Protein AF-W5N2Y4-F1 (afdb_monomer)

Radius of gyration: 26.62 Å; Cα contacts (8 Å, |Δi|>4): 747; chains: 1; bounding box: 58×37×78 Å

Foldseek 3Di:
DEDEDQEPVVLVVVVPDLDQDDQEYAYENYEEDEQACVSCVRHQNHQEYAYELYAHQAQDLCSCVSHQNHAYDHCENHQDEPVRYDLNSCAQRQYQYYAPYQYAYAEQEQSNNPNNQNHAYYHPENYAHAYYDFNSCCSPLNYAEAEHHQYAHQAAEPRVNVNHPCPPHNAAYEHHNYNHDLQADHYPLPDPVNVVVVVRYDYPPPDCSVPPPPPHWFWKDFPAQEEEAEDDAFAKDKDDTRIDTTVFWAKWKQAQVRDIDHCPDDDPDQDPNRIRMDHGDDQVRFAKMKIWTDDPVGIDIHIYGYDD

Solvent-accessible surface area (backbone atoms only — not comparable to full-atom values): 15997 Å² total; per-residue (Å²): 121,82,51,78,42,62,48,57,74,52,60,63,55,48,73,75,49,95,65,75,78,46,46,42,47,38,39,38,51,32,65,71,45,63,45,28,50,77,77,41,54,77,41,45,52,22,26,33,42,36,41,31,52,24,44,42,68,32,33,36,56,47,26,58,66,53,28,78,56,31,34,35,44,34,44,27,42,18,66,37,32,64,88,27,43,39,67,46,36,53,50,71,40,64,27,32,35,42,31,46,28,40,25,48,30,42,60,44,44,49,53,62,50,35,55,24,45,53,23,28,36,42,34,47,24,46,22,48,32,48,47,71,37,62,30,27,45,26,45,38,65,50,41,39,36,38,35,44,25,39,25,49,28,38,75,63,53,54,44,30,36,45,92,35,86,54,81,87,59,82,34,36,36,36,44,35,72,36,64,60,62,73,67,44,78,35,61,42,50,87,39,80,92,32,44,53,55,51,73,19,54,42,68,50,99,82,42,55,90,79,49,91,72,85,70,68,69,33,45,34,45,61,83,60,59,68,47,80,44,81,51,54,77,70,34,64,47,75,48,76,72,69,65,46,38,34,44,73,44,52,58,36,39,32,43,68,87,66,52,73,46,46,98,84,61,78,78,73,49,65,43,98,90,50,32,45,38,41,73,58,38,53,74,88,70,47,39,54,30,35,42,39,29,36,38,95,70,32,70,36,70,28,38,37,40,37,44,99

Organism: Lepisosteus oculatus (NCBI:txid7918)

Secondary structure (DSSP, 8-state):
---EESSTHHHHHHHTS-----SEEEEESPPPEEE-TTTTTT-TT--EEEEES--EEEE-TTTTTT-TT--EEEEESS--BGGGB-TTTTTT---SEEE-TTSB--EE-TTTTTT-TT--EEE-TTS---EE-TTTTTT-TT--EEE--SS------GGGGTT---TT---EEE-TT-----SS--TTTTSGGGHHHHHHEE--TT-GGGS------EEEEES-SEEEEEPPTTS-EEE---EEEESPPEEEEE-TTS-EE-TTS-SS-B-TTS-EEESS--GGG-EEEEEEEEETTEEEEEEEEEE-

Structure (mmCIF, N/CA/C/O backbone):
data_AF-W5N2Y4-F1
#
_entry.id   AF-W5N2Y4-F1
#
loop_
_atom_site.group_PDB
_atom_site.id
_atom_site.type_symbol
_atom_site.label_atom_id
_atom_site.label_alt_id
_atom_site.label_comp_id
_atom_site.label_asym_id
_atom_site.label_entity_id
_atom_site.label_seq_id
_atom_site.pdbx_PDB_ins_code
_atom_site.Cartn_x
_atom_site.Cartn_y
_atom_site.Cartn_z
_atom_site.occupancy
_atom_site.B_iso_or_equiv
_atom_site.auth_seq_id
_atom_site.auth_comp_id
_atom_site.auth_asym_id
_atom_site.auth_atom_id
_atom_site.pdbx_PDB_model_num
ATOM 1 N N . LEU A 1 1 ? -21.444 4.568 30.937 1.00 38.19 1 LEU A N 1
ATOM 2 C CA . LEU A 1 1 ? -20.911 5.938 31.122 1.00 38.19 1 LEU A CA 1
ATOM 3 C C . LEU A 1 1 ? -19.819 6.157 30.077 1.00 38.19 1 LEU A C 1
ATOM 5 O O . LEU A 1 1 ? -18.836 5.427 30.116 1.00 38.19 1 LEU A O 1
ATOM 9 N N . HIS A 1 2 ? -19.997 7.085 29.136 1.00 41.31 2 HIS A N 1
ATOM 10 C CA . HIS A 1 2 ? -18.935 7.492 28.210 1.00 41.31 2 HIS A CA 1
ATOM 11 C C . HIS A 1 2 ? -18.129 8.607 28.873 1.00 41.31 2 HIS A C 1
ATOM 13 O O . HIS A 1 2 ? -18.658 9.686 29.131 1.00 41.31 2 HIS A O 1
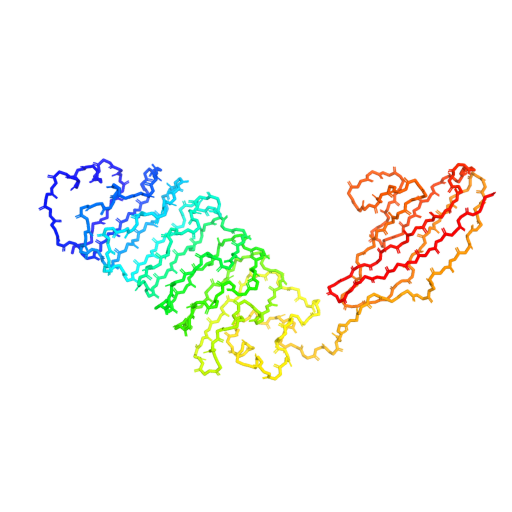ATOM 19 N N . LEU A 1 3 ? -16.870 8.338 29.207 1.00 49.94 3 LEU A N 1
ATOM 20 C CA . LEU A 1 3 ? -15.969 9.372 29.704 1.00 49.94 3 LEU A CA 1
ATOM 21 C C . LEU A 1 3 ? -15.356 10.074 28.495 1.00 49.94 3 LEU A C 1
ATOM 23 O O . LEU A 1 3 ? -14.697 9.421 27.694 1.00 49.94 3 LEU A O 1
ATOM 27 N N . HIS A 1 4 ? -15.604 11.377 28.362 1.00 51.69 4 HIS A N 1
ATOM 28 C CA . HIS A 1 4 ? -15.009 12.230 27.338 1.00 51.69 4 HIS A CA 1
ATOM 29 C C . HIS A 1 4 ? -13.944 13.112 27.998 1.00 51.69 4 HIS A C 1
ATOM 31 O O . HIS A 1 4 ? -14.260 14.070 28.712 1.00 51.69 4 HIS A O 1
ATOM 37 N N . PHE A 1 5 ? -12.670 12.777 27.804 1.00 56.41 5 PHE A N 1
ATOM 38 C CA . PHE A 1 5 ? -11.558 13.551 28.356 1.00 56.41 5 PHE A CA 1
ATOM 39 C C . PHE A 1 5 ? -11.002 14.512 27.303 1.00 56.41 5 PHE A C 1
ATOM 41 O O . PHE A 1 5 ? -10.565 14.077 26.244 1.00 56.41 5 PHE A O 1
ATOM 48 N N . THR A 1 6 ? -11.017 15.814 27.612 1.00 45.78 6 THR A N 1
ATOM 49 C CA . THR A 1 6 ? -10.488 16.891 26.751 1.00 45.78 6 THR A CA 1
ATOM 50 C C . THR A 1 6 ? -9.131 17.439 27.214 1.00 45.78 6 THR A C 1
ATOM 52 O O . THR A 1 6 ? -8.548 18.269 26.528 1.00 45.78 6 THR A O 1
ATOM 55 N N . ARG A 1 7 ? -8.604 17.004 28.376 1.00 45.72 7 ARG A N 1
ATOM 56 C CA . ARG A 1 7 ? -7.265 17.365 28.895 1.00 45.72 7 ARG A CA 1
ATOM 57 C C . ARG A 1 7 ? -6.667 16.229 29.742 1.00 45.72 7 ARG A C 1
ATOM 59 O O . ARG A 1 7 ? -7.365 15.675 30.594 1.00 45.72 7 ARG A O 1
ATOM 66 N N . ILE A 1 8 ? -5.370 15.938 29.550 1.00 45.28 8 ILE A N 1
ATOM 67 C CA . ILE A 1 8 ? -4.600 14.840 30.192 1.00 45.28 8 ILE A CA 1
ATOM 68 C C . ILE A 1 8 ? -4.705 14.805 31.723 1.00 45.28 8 ILE A C 1
ATOM 70 O O . ILE A 1 8 ? -4.631 13.726 32.309 1.00 45.28 8 ILE A O 1
ATOM 74 N N . ILE A 1 9 ? -4.956 15.948 32.373 1.00 42.69 9 ILE A N 1
ATOM 75 C CA . ILE A 1 9 ? -5.089 16.038 33.837 1.00 42.69 9 ILE A CA 1
ATOM 76 C C . ILE A 1 9 ? -6.146 15.052 34.373 1.00 42.69 9 ILE A C 1
ATOM 78 O O . ILE A 1 9 ? -6.007 14.551 35.483 1.00 42.69 9 ILE A O 1
ATOM 82 N N . LYS A 1 10 ? -7.160 14.684 33.574 1.00 44.16 10 LYS A N 1
ATOM 83 C CA . LYS A 1 10 ? -8.202 13.739 33.997 1.00 44.16 10 LYS A CA 1
ATOM 84 C C . LYS A 1 10 ? -7.865 12.252 33.812 1.00 44.16 10 LYS A C 1
ATOM 86 O O . LYS A 1 10 ? -8.461 11.445 34.517 1.00 44.16 10 LYS A O 1
ATOM 91 N N . VAL A 1 11 ? -6.924 11.874 32.936 1.00 48.34 11 VAL A N 1
ATOM 92 C CA . VAL A 1 11 ? -6.486 10.464 32.828 1.00 48.34 11 VAL A CA 1
ATOM 93 C C . VAL A 1 11 ? -5.711 10.085 34.087 1.00 48.34 11 VAL A C 1
ATOM 95 O O . VAL A 1 11 ? -6.049 9.091 34.718 1.00 48.34 11 VAL A O 1
ATOM 98 N N . TYR A 1 12 ? -4.792 10.947 34.542 1.00 42.94 12 TYR A N 1
ATOM 99 C CA . TYR A 1 12 ? -4.148 10.797 35.854 1.00 42.94 12 TYR A CA 1
ATOM 100 C C . TYR A 1 12 ? -5.159 10.806 37.012 1.00 42.94 12 TYR A C 1
ATOM 102 O O . TYR A 1 12 ? -5.023 10.027 37.949 1.00 42.94 12 TYR A O 1
ATOM 110 N N . PHE A 1 13 ? -6.215 11.621 36.928 1.00 38.31 13 PHE A N 1
ATOM 111 C CA . PHE A 1 13 ? -7.280 11.652 37.940 1.00 38.31 13 PHE A CA 1
ATOM 112 C C . PHE A 1 13 ? -8.166 10.389 37.953 1.00 38.31 13 PHE A C 1
ATOM 114 O O . PHE A 1 13 ? -8.767 10.067 38.972 1.00 38.31 13 PHE A O 1
ATOM 121 N N . ALA A 1 14 ? -8.253 9.651 36.841 1.00 44.09 14 ALA A N 1
ATOM 122 C CA . ALA A 1 14 ? -8.920 8.349 36.794 1.00 44.09 14 ALA A CA 1
ATOM 123 C C . ALA A 1 14 ? -8.033 7.218 37.349 1.00 44.09 14 ALA A C 1
ATOM 125 O O . ALA A 1 14 ? -8.566 6.227 37.842 1.00 44.09 14 ALA A O 1
ATOM 126 N N . ILE A 1 15 ? -6.698 7.375 37.343 1.00 46.66 15 ILE A N 1
ATOM 127 C CA . ILE A 1 15 ? -5.755 6.414 37.951 1.00 46.66 15 ILE A CA 1
ATOM 128 C C . ILE A 1 15 ? -5.977 6.306 39.473 1.00 46.66 15 ILE A C 1
ATOM 130 O O . ILE A 1 15 ? -5.741 5.246 40.050 1.00 46.66 15 ILE A O 1
ATOM 134 N N . THR A 1 16 ? -6.496 7.353 40.127 1.00 42.56 16 THR A N 1
ATOM 135 C CA . THR A 1 16 ? -6.763 7.374 41.578 1.00 42.56 16 THR A CA 1
ATOM 136 C C . THR A 1 16 ? -8.164 6.903 41.982 1.00 42.56 16 THR A C 1
ATOM 138 O O . THR A 1 16 ? -8.392 6.619 43.158 1.00 42.56 16 THR A O 1
ATOM 141 N N . LEU A 1 17 ? -9.099 6.733 41.041 1.00 39.00 17 LEU A N 1
ATOM 142 C CA . LEU A 1 17 ? -10.443 6.219 41.317 1.00 39.00 17 LEU A CA 1
ATOM 143 C C . LEU A 1 17 ? -10.545 4.759 40.861 1.00 39.00 17 LEU A C 1
ATOM 145 O O . LEU A 1 17 ? -10.691 4.467 39.678 1.00 39.00 17 LEU A O 1
ATOM 149 N N . LYS A 1 18 ? -10.495 3.831 41.829 1.00 42.44 18 LYS A N 1
ATOM 150 C CA . LYS A 1 18 ? -10.782 2.389 41.688 1.00 42.44 18 LYS A CA 1
ATOM 151 C C . LYS A 1 18 ? -12.201 2.144 41.136 1.00 42.44 18 LYS A C 1
ATOM 153 O O . LYS A 1 18 ? -13.084 1.709 41.870 1.00 42.44 18 LYS A O 1
ATOM 158 N N . ILE A 1 19 ? -12.452 2.408 39.858 1.00 49.34 19 ILE A N 1
ATOM 159 C CA . ILE A 1 19 ? -13.763 2.201 39.230 1.00 49.34 19 ILE A CA 1
ATOM 160 C C . ILE A 1 19 ? -13.600 1.177 38.103 1.00 49.34 19 ILE A C 1
ATOM 162 O O . ILE A 1 19 ? -13.183 1.495 36.995 1.00 49.34 19 ILE A O 1
ATOM 166 N N . ARG A 1 20 ? -13.913 -0.085 38.419 1.00 53.66 20 ARG A N 1
ATOM 167 C CA . ARG A 1 20 ? -13.618 -1.293 37.620 1.00 53.66 20 ARG A CA 1
ATOM 168 C C . ARG A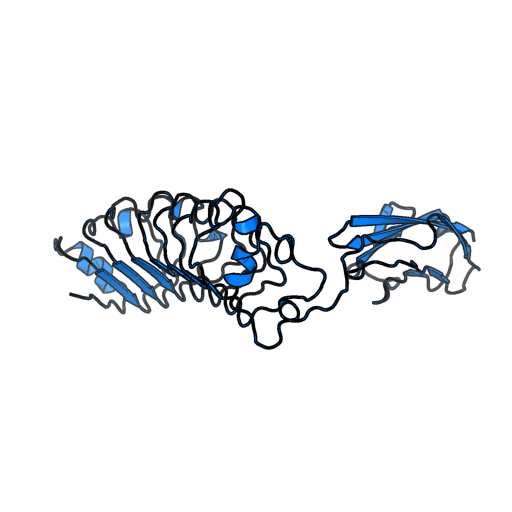 1 20 ? -14.616 -1.609 36.486 1.00 53.66 20 ARG A C 1
ATOM 170 O O . ARG A 1 20 ? -14.536 -2.691 35.919 1.00 53.66 20 ARG A O 1
ATOM 177 N N . PHE A 1 21 ? -15.565 -0.726 36.163 1.00 57.78 21 PHE A N 1
ATOM 178 C CA . PHE A 1 21 ? -16.792 -1.121 35.438 1.00 57.78 21 PHE A CA 1
ATOM 179 C C . PHE A 1 21 ? -17.047 -0.424 34.087 1.00 57.78 21 PHE A C 1
ATOM 181 O O . PHE A 1 21 ? -18.174 -0.438 33.588 1.00 57.78 21 PHE A O 1
ATOM 188 N N . PHE A 1 22 ? -16.044 0.202 33.466 1.00 67.56 22 PHE A N 1
ATOM 189 C CA . PHE A 1 22 ? -16.243 0.832 32.155 1.00 67.56 22 PHE A CA 1
ATOM 190 C C . PHE A 1 22 ? -15.973 -0.143 31.008 1.00 67.56 22 PHE A C 1
ATOM 192 O O . PHE A 1 22 ? -14.895 -0.719 30.922 1.00 67.56 22 PHE A O 1
ATOM 199 N N . HIS A 1 23 ? -16.940 -0.241 30.093 1.00 83.81 23 HIS A N 1
ATOM 200 C CA . HIS A 1 23 ? -16.828 -1.007 28.846 1.00 83.81 23 HIS A CA 1
ATOM 201 C C . HIS A 1 23 ? -16.367 -0.134 27.668 1.00 83.81 23 HIS A C 1
ATOM 203 O O . HIS A 1 23 ? -16.037 -0.651 26.604 1.00 83.81 23 HIS A O 1
ATOM 209 N N . SER A 1 24 ? -16.343 1.196 27.825 1.00 85.00 24 SER A N 1
ATOM 210 C CA . SER A 1 24 ? -15.924 2.121 26.771 1.00 85.00 24 SER A CA 1
ATOM 211 C C . SER A 1 24 ? -15.097 3.291 27.310 1.00 85.00 24 SER A C 1
ATOM 213 O O . SER A 1 24 ? -15.444 3.876 28.337 1.00 85.00 24 SER A O 1
ATOM 215 N N . LEU A 1 25 ? -14.026 3.642 26.595 1.00 85.19 25 LEU A N 1
ATOM 216 C CA . LEU A 1 25 ? -13.149 4.784 26.850 1.00 85.19 25 LEU A CA 1
ATOM 217 C C . LEU A 1 25 ? -13.096 5.673 25.603 1.00 85.19 25 LEU A C 1
ATOM 219 O O . LEU A 1 25 ? -12.808 5.188 24.508 1.00 85.19 25 LEU A O 1
ATOM 223 N N . THR A 1 26 ? -13.339 6.977 25.762 1.00 83.81 26 THR A N 1
ATOM 224 C CA . THR A 1 26 ? -13.212 7.952 24.671 1.00 83.81 26 THR A CA 1
ATOM 225 C C . THR A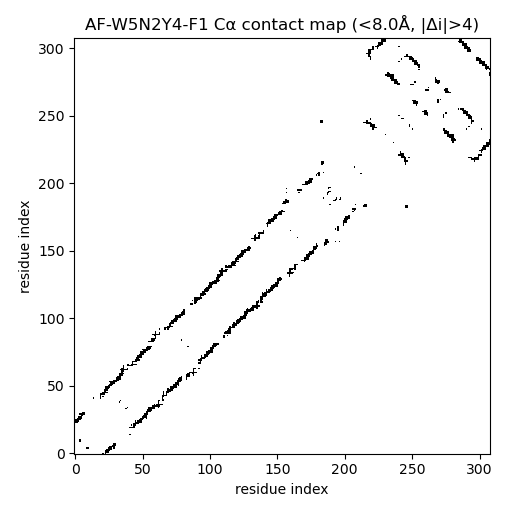 1 26 ? -12.286 9.104 25.057 1.00 83.81 26 THR A C 1
ATOM 227 O O . THR A 1 26 ? -12.499 9.819 26.033 1.00 83.81 26 THR A O 1
ATOM 230 N N . MET A 1 27 ? -11.238 9.305 24.268 1.00 82.50 27 MET A N 1
ATOM 231 C CA . MET A 1 27 ? -10.292 10.406 24.414 1.00 82.50 27 MET A CA 1
ATOM 232 C C . MET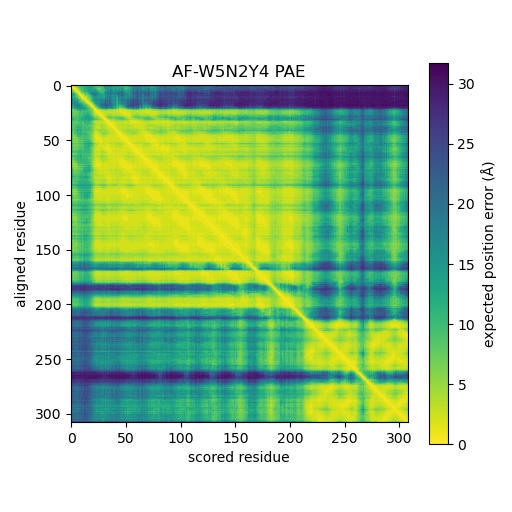 A 1 27 ? -10.330 11.258 23.156 1.00 82.50 27 MET A C 1
ATOM 234 O O . MET A 1 27 ? -10.323 10.734 22.042 1.00 82.50 27 MET A O 1
ATOM 238 N N . TYR A 1 28 ? -10.367 12.572 23.331 1.00 83.06 28 TYR A N 1
ATOM 239 C CA . TYR A 1 28 ? -10.465 13.498 22.216 1.00 83.06 28 TYR A CA 1
ATOM 240 C C . TYR A 1 28 ? -9.639 14.749 22.503 1.00 83.06 28 TYR A C 1
ATOM 242 O O . TYR A 1 28 ? -9.793 15.355 23.564 1.00 83.06 28 TYR A O 1
ATOM 250 N N . SER A 1 29 ? -8.775 15.142 21.564 1.00 79.62 29 SER A N 1
ATOM 251 C CA . SER A 1 29 ? -7.931 16.343 21.694 1.00 79.62 29 SER A CA 1
ATOM 252 C C . SER A 1 29 ? -7.140 16.407 23.005 1.00 79.62 29 SER A C 1
ATOM 254 O O . SER A 1 29 ? -7.049 17.452 23.646 1.00 79.62 29 SER A O 1
ATOM 256 N N . CYS A 1 30 ? -6.574 15.271 23.417 1.00 74.75 30 CYS A N 1
ATOM 257 C CA . CYS A 1 30 ? -5.665 15.202 24.556 1.00 74.75 30 CYS A CA 1
ATOM 258 C C . CYS A 1 30 ? -4.237 15.622 24.145 1.00 74.75 30 CYS A C 1
ATOM 260 O O . CYS A 1 30 ? -3.931 15.761 22.960 1.00 74.75 30 CYS A O 1
ATOM 262 N N . SER A 1 31 ? -3.344 15.834 25.120 1.00 78.94 31 SER A N 1
ATOM 263 C CA . SER A 1 31 ? -1.915 16.019 24.829 1.00 78.94 31 SER A CA 1
ATOM 264 C C . SER A 1 31 ? -1.292 14.729 24.295 1.00 78.94 31 SER A C 1
ATOM 266 O O . SER A 1 31 ? -1.884 13.652 24.381 1.00 78.94 31 SER A O 1
ATOM 268 N N . HIS A 1 32 ? -0.084 14.840 23.745 1.00 82.50 32 HIS A N 1
ATOM 269 C CA . HIS A 1 32 ? 0.616 13.680 23.221 1.00 82.50 32 HIS A CA 1
ATOM 270 C C . HIS A 1 32 ? 0.967 12.663 24.318 1.00 82.50 32 HIS A C 1
ATOM 272 O O . HIS A 1 32 ? 1.307 13.056 25.433 1.00 82.50 32 HIS A O 1
ATOM 278 N N . PHE A 1 33 ? 0.909 11.366 24.009 1.00 83.88 33 PHE A N 1
ATOM 279 C CA . PHE A 1 33 ? 1.302 10.299 24.940 1.00 83.88 33 PHE A CA 1
ATOM 280 C C . PHE A 1 33 ? 1.724 9.014 24.206 1.00 83.88 33 PHE A C 1
ATOM 282 O O . PHE A 1 33 ? 1.546 8.892 22.993 1.00 83.88 33 PHE A O 1
ATOM 289 N N . ARG A 1 34 ? 2.310 8.059 24.939 1.00 89.31 34 ARG A N 1
ATOM 290 C CA . ARG A 1 34 ? 2.651 6.709 24.456 1.00 89.31 34 ARG A CA 1
ATOM 291 C C . ARG A 1 34 ? 1.593 5.720 24.936 1.00 89.31 34 ARG A C 1
ATOM 293 O O . ARG A 1 34 ? 1.253 5.741 26.112 1.00 89.31 34 ARG A O 1
ATOM 300 N N . LEU A 1 35 ? 1.102 4.853 24.054 1.00 90.12 35 LEU A N 1
ATOM 301 C CA . LEU A 1 35 ? 0.240 3.737 24.444 1.00 90.12 35 LEU A CA 1
ATOM 302 C C . LEU A 1 35 ? 1.111 2.546 24.832 1.00 90.12 35 LEU A C 1
ATOM 304 O O . LEU A 1 35 ? 1.794 1.969 23.988 1.00 90.12 35 LEU A O 1
ATOM 308 N N . ASN A 1 36 ? 1.067 2.189 26.110 1.00 88.06 36 ASN A N 1
ATOM 309 C CA . ASN A 1 36 ? 1.825 1.083 26.682 1.00 88.06 36 ASN A CA 1
ATOM 310 C C . ASN A 1 36 ? 0.998 0.323 27.726 1.00 88.06 36 ASN A C 1
ATOM 312 O O . ASN A 1 36 ? -0.117 0.725 28.077 1.00 88.06 36 ASN A O 1
ATOM 316 N N . ARG A 1 37 ? 1.566 -0.768 28.247 1.00 84.75 37 ARG A N 1
ATOM 317 C CA . ARG A 1 37 ? 0.932 -1.628 29.252 1.00 84.75 37 ARG A CA 1
ATOM 318 C C . ARG A 1 37 ? 0.425 -0.883 30.491 1.00 84.75 37 ARG A C 1
ATOM 320 O O . ARG A 1 37 ? -0.628 -1.242 31.022 1.00 84.75 37 ARG A O 1
ATOM 327 N N . GLU A 1 38 ? 1.156 0.132 30.947 1.00 83.31 38 GLU A N 1
ATOM 328 C CA . GLU A 1 38 ? 0.824 0.922 32.141 1.00 83.31 38 GLU A CA 1
ATOM 329 C C . GLU A 1 38 ? -0.357 1.867 31.897 1.00 83.31 38 GLU A C 1
ATOM 331 O O . GLU A 1 38 ? -1.198 2.051 32.778 1.00 83.31 38 GLU A O 1
ATOM 336 N N . THR A 1 39 ? -0.476 2.408 30.681 1.00 79.50 39 THR A N 1
ATOM 337 C CA . THR A 1 39 ? -1.529 3.364 30.301 1.00 79.50 39 THR A CA 1
ATOM 338 C C . THR A 1 39 ? -2.931 2.775 30.482 1.00 79.50 39 THR A C 1
ATOM 340 O O . THR A 1 39 ? -3.857 3.483 30.879 1.00 79.50 39 THR A O 1
ATOM 343 N N . LEU A 1 40 ? -3.093 1.472 30.216 1.00 80.94 40 LEU A N 1
ATOM 344 C CA . LEU A 1 40 ? -4.388 0.782 30.227 1.00 80.94 40 LEU A CA 1
ATOM 345 C C . LEU A 1 40 ? -4.537 -0.265 31.350 1.00 80.94 40 LEU A C 1
ATOM 347 O O . LEU A 1 40 ? -5.524 -1.000 31.377 1.00 80.94 40 LEU A O 1
ATOM 351 N N . GLN A 1 41 ? -3.604 -0.320 32.309 1.00 80.25 41 GLN A N 1
ATOM 352 C CA . GLN A 1 41 ? -3.521 -1.397 33.313 1.00 80.25 41 GLN A CA 1
ATOM 353 C C . GLN A 1 41 ? -4.784 -1.590 34.173 1.00 80.25 41 GLN A C 1
ATOM 355 O O . GLN A 1 41 ? -5.087 -2.707 34.583 1.00 80.25 41 GLN A O 1
ATOM 360 N N . ASN A 1 42 ? -5.546 -0.521 34.427 1.00 76.38 42 ASN A N 1
ATOM 361 C CA . ASN A 1 42 ? -6.711 -0.546 35.321 1.00 76.38 42 ASN A CA 1
ATOM 362 C C . ASN A 1 42 ? -8.052 -0.746 34.595 1.00 76.38 42 ASN A C 1
ATOM 364 O O . ASN A 1 42 ? -9.108 -0.676 35.223 1.00 76.38 42 ASN A O 1
ATOM 368 N N . PHE A 1 43 ? -8.028 -0.997 33.285 1.00 79.25 43 PHE A N 1
ATOM 369 C CA . PHE A 1 43 ? -9.215 -0.948 32.433 1.00 79.25 43 PHE A CA 1
ATOM 370 C C . PHE A 1 43 ? -9.625 -2.311 31.849 1.00 79.25 43 PHE A C 1
ATOM 372 O O . PHE A 1 43 ? -10.147 -2.379 30.741 1.00 79.25 43 PHE A O 1
ATOM 379 N N . ALA A 1 44 ? -9.432 -3.403 32.595 1.00 85.50 44 ALA A N 1
ATOM 380 C CA . ALA A 1 44 ? -9.610 -4.777 32.101 1.00 85.50 44 ALA A CA 1
ATOM 381 C C . ALA A 1 44 ? -11.008 -5.128 31.541 1.00 85.50 44 ALA A C 1
ATOM 383 O O . ALA A 1 44 ? -11.145 -6.076 30.767 1.00 85.50 44 ALA A O 1
ATOM 384 N N . ALA A 1 45 ? -12.042 -4.367 31.911 1.00 86.50 45 ALA A N 1
ATOM 385 C CA . ALA A 1 45 ? -13.407 -4.532 31.409 1.00 86.50 45 ALA A CA 1
ATOM 386 C C . ALA A 1 45 ? -13.683 -3.794 30.081 1.00 86.50 45 ALA A C 1
ATOM 388 O O . ALA A 1 45 ? -14.801 -3.864 29.577 1.00 86.50 45 ALA A O 1
ATOM 389 N N . LEU A 1 46 ? -12.707 -3.071 29.512 1.00 87.81 46 LEU A N 1
ATOM 390 C CA . LEU A 1 46 ? -12.925 -2.312 28.282 1.00 87.81 46 LEU A CA 1
ATOM 391 C C . LEU A 1 46 ? -13.199 -3.222 27.087 1.00 87.81 46 LEU A C 1
ATOM 393 O O . LEU A 1 46 ? -12.425 -4.122 26.766 1.00 87.81 46 LEU A O 1
ATOM 397 N N . GLU A 1 47 ? -14.265 -2.879 26.376 1.00 92.38 47 GLU A N 1
ATOM 398 C CA . GLU A 1 47 ? -14.641 -3.466 25.096 1.00 92.38 47 GLU A CA 1
ATOM 399 C C . GLU A 1 47 ? -14.439 -2.480 23.942 1.00 92.38 47 GLU A C 1
ATOM 401 O O . GLU A 1 47 ? -14.232 -2.891 22.804 1.00 92.38 47 GLU A O 1
ATOM 406 N N . ASN A 1 48 ? -14.474 -1.173 24.214 1.00 92.56 48 ASN A N 1
ATOM 407 C CA . ASN A 1 48 ? -14.441 -0.141 23.184 1.00 92.56 48 ASN A CA 1
ATOM 408 C C . ASN A 1 48 ? -13.467 0.982 23.555 1.00 92.56 48 ASN A C 1
ATOM 410 O O . ASN A 1 48 ? -13.655 1.665 24.560 1.00 92.56 48 ASN A O 1
ATOM 414 N N . ILE A 1 49 ? -12.463 1.229 22.720 1.00 92.00 49 ILE A N 1
ATOM 415 C CA . ILE A 1 49 ? -11.544 2.363 22.863 1.00 92.00 49 ILE A CA 1
ATOM 416 C C . ILE A 1 49 ? -11.684 3.263 21.644 1.00 92.00 49 ILE A C 1
ATOM 418 O O . ILE A 1 49 ? -11.605 2.798 20.511 1.00 92.00 49 ILE A O 1
ATOM 422 N N . SER A 1 50 ? -11.862 4.561 21.883 1.00 92.50 50 SER A N 1
ATOM 423 C CA . SER A 1 50 ? -11.844 5.586 20.843 1.00 92.50 50 SER A CA 1
ATOM 424 C C . SER A 1 50 ? -10.936 6.736 21.240 1.00 92.50 50 SER A C 1
ATOM 426 O O . SER A 1 50 ? -11.290 7.531 22.104 1.00 92.50 50 SER A O 1
ATOM 428 N N . ILE A 1 51 ? -9.793 6.865 20.580 1.00 91.12 51 ILE A N 1
ATOM 429 C CA . ILE A 1 51 ? -8.864 7.982 20.737 1.00 91.12 51 ILE A CA 1
ATOM 430 C C . ILE A 1 51 ? -8.864 8.755 19.425 1.00 91.12 51 ILE A C 1
ATOM 432 O O . ILE A 1 51 ? -8.536 8.205 18.376 1.00 91.12 51 ILE A O 1
ATOM 436 N N . LYS A 1 52 ? -9.259 10.028 19.476 1.00 91.00 52 LYS A N 1
ATOM 437 C CA . LYS A 1 52 ? -9.328 10.887 18.294 1.00 91.00 52 LYS A CA 1
ATOM 438 C C . LYS A 1 52 ? -8.566 12.189 18.492 1.00 91.00 52 LYS A C 1
ATOM 440 O O . LYS A 1 52 ? -8.501 12.710 19.611 1.00 91.00 52 LYS A O 1
ATOM 445 N N . ARG A 1 53 ? -8.006 12.734 17.410 1.00 90.19 53 ARG A N 1
ATOM 446 C CA . ARG A 1 53 ? -7.356 14.062 17.393 1.00 90.19 53 ARG A CA 1
ATOM 447 C C . ARG A 1 53 ? -6.316 14.237 18.498 1.00 90.19 53 ARG A C 1
ATOM 449 O O . ARG A 1 53 ? -6.238 15.287 19.125 1.00 90.19 53 ARG A O 1
ATOM 456 N N . THR A 1 54 ? -5.569 13.178 18.792 1.00 87.12 54 THR A N 1
ATOM 457 C CA . THR A 1 54 ? -4.589 13.141 19.882 1.00 87.12 54 THR A CA 1
ATOM 458 C C . THR A 1 54 ? -3.312 12.506 19.368 1.00 87.12 54 THR A C 1
ATOM 460 O O . THR A 1 54 ? -3.349 11.382 18.888 1.00 87.12 54 THR A O 1
ATOM 463 N N . TYR A 1 55 ? -2.179 13.192 19.487 1.00 90.12 55 TYR A N 1
ATOM 464 C CA . TYR A 1 55 ? -0.902 12.660 19.017 1.00 90.12 55 TYR A CA 1
ATOM 465 C C . TYR A 1 55 ? -0.481 11.434 19.843 1.00 90.12 55 TYR A C 1
ATOM 467 O O . TYR A 1 55 ? -0.178 11.552 21.031 1.00 90.12 55 TYR A O 1
ATOM 475 N N . ILE A 1 56 ? -0.424 10.260 19.221 1.00 92.25 56 ILE A N 1
ATOM 476 C CA . ILE A 1 56 ? 0.127 9.056 19.846 1.00 92.25 56 ILE A CA 1
ATOM 477 C C . ILE A 1 56 ? 1.570 8.920 19.372 1.00 92.25 56 ILE A C 1
ATOM 479 O O . ILE A 1 56 ? 1.830 8.723 18.188 1.00 92.25 56 ILE A O 1
ATOM 483 N N . ALA A 1 57 ? 2.516 9.054 20.300 1.00 91.62 57 ALA A N 1
ATOM 484 C CA . ALA A 1 57 ? 3.938 9.025 19.975 1.00 91.62 57 ALA A CA 1
ATOM 485 C C . ALA A 1 57 ? 4.396 7.632 19.532 1.00 91.62 57 ALA A C 1
ATOM 487 O O . ALA A 1 57 ? 5.205 7.511 18.614 1.00 91.62 57 ALA A O 1
ATOM 488 N N . TYR A 1 58 ? 3.897 6.596 20.207 1.00 95.06 58 TYR A N 1
ATOM 489 C CA . TYR A 1 58 ? 4.206 5.207 19.898 1.00 95.06 58 TYR A CA 1
ATOM 490 C C . TYR A 1 58 ? 3.175 4.258 20.532 1.00 95.06 58 TYR A C 1
ATOM 492 O O . TYR A 1 58 ? 2.628 4.580 21.593 1.00 95.06 58 TYR A O 1
ATOM 500 N N . ILE A 1 59 ? 2.938 3.101 19.908 1.00 95.69 59 ILE A N 1
ATOM 501 C CA . ILE A 1 59 ? 2.141 1.990 20.455 1.00 95.69 59 ILE A CA 1
ATOM 502 C C . ILE A 1 59 ? 3.045 0.780 20.686 1.00 95.69 59 ILE A C 1
ATOM 504 O O . ILE A 1 59 ? 3.589 0.219 19.732 1.00 95.69 59 ILE A O 1
ATOM 508 N N . ASP A 1 60 ? 3.171 0.373 21.947 1.00 95.12 60 ASP A N 1
ATOM 509 C CA . ASP A 1 60 ? 3.964 -0.787 22.356 1.00 95.12 60 ASP A CA 1
ATOM 510 C C . ASP A 1 60 ? 3.305 -2.122 21.996 1.00 95.12 60 ASP A C 1
ATOM 512 O O . ASP A 1 60 ? 2.093 -2.221 21.801 1.00 95.12 60 ASP A O 1
ATOM 516 N N . SER A 1 61 ? 4.119 -3.179 21.934 1.00 93.94 61 SER A N 1
ATOM 517 C CA . SER A 1 61 ? 3.678 -4.549 21.639 1.00 93.94 61 SER A CA 1
ATOM 518 C C . SER A 1 61 ? 2.678 -5.109 22.654 1.00 93.94 61 SER A C 1
ATOM 520 O O . SER A 1 61 ? 1.896 -5.994 22.322 1.00 93.94 61 SER A O 1
ATOM 522 N N . ASP A 1 62 ? 2.701 -4.603 23.884 1.00 92.19 62 ASP A N 1
ATOM 523 C CA . ASP A 1 62 ? 1.886 -5.048 25.011 1.00 92.19 62 ASP A CA 1
ATOM 524 C C . ASP A 1 62 ? 0.858 -3.997 25.459 1.00 92.19 62 ASP A C 1
ATOM 526 O O . ASP A 1 62 ? 0.206 -4.170 26.495 1.00 92.19 62 ASP A O 1
ATOM 530 N N . ALA A 1 63 ? 0.664 -2.935 24.665 1.00 91.44 63 ALA A N 1
ATOM 531 C CA . ALA A 1 63 ? -0.197 -1.802 25.003 1.00 91.44 63 ALA A CA 1
ATOM 532 C C . ALA A 1 63 ? -1.620 -2.218 25.411 1.00 91.44 63 ALA A C 1
ATOM 534 O O . ALA A 1 63 ? -2.232 -1.602 26.282 1.00 91.44 63 ALA A O 1
ATOM 535 N N . PHE A 1 64 ? -2.132 -3.293 24.815 1.00 92.69 64 PHE A N 1
ATOM 536 C CA . PHE A 1 64 ? -3.497 -3.779 25.011 1.00 92.69 64 PHE A CA 1
ATOM 537 C C . PHE A 1 64 ? -3.569 -5.114 25.774 1.00 92.69 64 PHE A C 1
ATOM 539 O O . PHE A 1 64 ? -4.626 -5.737 25.834 1.00 92.69 64 PHE A O 1
ATOM 546 N N . HIS A 1 65 ? -2.469 -5.566 26.386 1.00 89.50 65 HIS A N 1
ATOM 547 C CA . HIS A 1 65 ? -2.399 -6.875 27.050 1.00 89.50 65 HIS A CA 1
ATOM 548 C C . HIS A 1 65 ? -3.454 -7.036 28.161 1.00 89.50 65 HIS A C 1
ATOM 550 O O . HIS A 1 65 ? -4.040 -8.103 28.324 1.00 89.50 65 HIS A O 1
ATOM 556 N N . HIS A 1 66 ? -3.719 -5.972 28.925 1.00 87.56 66 HIS A N 1
ATOM 557 C CA . HIS A 1 66 ? -4.623 -6.009 30.081 1.00 87.56 66 HIS A CA 1
ATOM 558 C C . HIS A 1 66 ? -6.112 -5.895 29.740 1.00 87.56 66 HIS A C 1
ATOM 560 O O . HIS A 1 66 ? -6.930 -5.926 30.655 1.00 87.56 66 HIS A O 1
ATOM 566 N N . ILE A 1 67 ? -6.480 -5.766 28.463 1.00 89.44 67 ILE A N 1
ATOM 567 C CA . ILE A 1 67 ? -7.866 -5.539 28.028 1.00 89.44 67 ILE A CA 1
ATOM 568 C C . ILE A 1 67 ? -8.356 -6.653 27.086 1.00 89.44 67 ILE A C 1
ATOM 570 O O . ILE A 1 67 ? -8.662 -6.413 25.918 1.00 89.44 67 ILE A O 1
ATOM 574 N N . PRO A 1 68 ? -8.459 -7.901 27.579 1.00 90.94 68 PRO A N 1
ATOM 575 C CA . PRO A 1 68 ? -8.739 -9.071 26.741 1.00 90.94 68 PRO A CA 1
ATOM 576 C C . PRO A 1 68 ? -10.129 -9.054 26.086 1.00 90.94 68 PRO A C 1
ATOM 578 O O . PRO A 1 68 ? -10.363 -9.797 25.133 1.00 90.94 68 PRO A O 1
ATOM 581 N N . ASN A 1 69 ? -11.043 -8.218 26.586 1.00 92.12 69 ASN A N 1
ATOM 582 C CA . ASN A 1 69 ? -12.416 -8.093 26.097 1.00 92.12 69 ASN A CA 1
ATOM 583 C C . ASN A 1 69 ? -12.576 -7.041 24.989 1.00 92.12 69 ASN A C 1
ATOM 585 O O . ASN A 1 69 ? -13.698 -6.796 24.549 1.00 92.12 69 ASN A O 1
ATOM 589 N N . LEU A 1 70 ? -11.486 -6.415 24.529 1.00 94.38 70 LEU A N 1
ATOM 590 C CA . LEU A 1 70 ? -11.546 -5.367 23.515 1.00 94.38 70 LEU A CA 1
ATOM 591 C C . LEU A 1 70 ? -12.158 -5.891 22.203 1.00 94.38 70 LEU A C 1
ATOM 593 O O . LEU A 1 70 ? -11.667 -6.845 21.600 1.00 94.38 70 LEU A O 1
ATOM 597 N N . ARG A 1 71 ? -13.215 -5.217 21.745 1.00 96.38 71 ARG A N 1
ATOM 598 C CA . ARG A 1 71 ? -13.955 -5.488 20.503 1.00 96.38 71 ARG A CA 1
ATOM 599 C C . ARG A 1 71 ? -13.781 -4.389 19.462 1.00 96.38 71 ARG A C 1
ATOM 601 O O . ARG A 1 71 ? -13.750 -4.696 18.271 1.00 96.38 71 ARG A O 1
ATOM 608 N N . THR A 1 72 ? -13.647 -3.141 19.903 1.00 97.50 72 THR A N 1
ATOM 609 C CA . THR A 1 72 ? -13.577 -1.965 19.030 1.00 97.50 72 THR A CA 1
ATOM 610 C C . THR A 1 72 ? -12.386 -1.099 19.407 1.00 97.50 72 THR A C 1
ATOM 612 O O . THR A 1 72 ? -12.281 -0.654 20.552 1.00 97.50 72 THR A O 1
ATOM 615 N N . LEU A 1 73 ? -11.516 -0.822 18.438 1.00 97.44 73 LEU A N 1
ATOM 616 C CA . LEU A 1 73 ? -10.373 0.071 18.595 1.00 97.44 73 LEU A CA 1
ATOM 617 C C . LEU A 1 73 ? -10.386 1.141 17.500 1.00 97.44 73 LEU A C 1
ATOM 619 O O . LEU A 1 73 ? -10.205 0.848 16.322 1.00 97.44 73 LEU A O 1
ATOM 623 N N . ILE A 1 74 ? -10.592 2.390 17.900 1.00 97.88 74 ILE A N 1
ATOM 624 C CA . ILE A 1 74 ? -10.642 3.551 17.013 1.00 97.88 74 ILE A CA 1
ATOM 625 C C . ILE A 1 74 ? -9.492 4.485 17.392 1.00 97.88 74 ILE A C 1
ATOM 627 O O . ILE A 1 74 ? -9.482 5.023 18.498 1.00 97.88 74 ILE A O 1
ATOM 631 N N . LEU A 1 75 ? -8.529 4.669 16.491 1.00 96.75 75 LEU A N 1
ATOM 632 C CA . LEU A 1 75 ? -7.376 5.560 16.639 1.00 96.75 75 LEU A CA 1
ATOM 633 C C . LEU A 1 75 ? -7.332 6.489 15.421 1.00 96.75 75 LEU A C 1
ATOM 635 O O . LEU A 1 75 ? -6.672 6.195 14.428 1.00 96.75 75 LEU A O 1
ATOM 639 N N . GLU A 1 76 ? -8.078 7.590 15.467 1.00 97.56 76 GLU A N 1
ATOM 640 C CA . GLU A 1 76 ? -8.286 8.465 14.302 1.00 97.56 76 GLU A CA 1
ATOM 641 C C . GLU A 1 76 ? -7.641 9.832 14.484 1.00 97.56 76 GLU A C 1
ATOM 643 O O . GLU A 1 76 ? -7.738 10.434 15.554 1.00 97.56 76 GLU A O 1
ATOM 648 N N . GLU A 1 77 ? -7.017 10.375 13.439 1.00 96.12 77 GLU A N 1
ATOM 649 C CA . GLU A 1 77 ? -6.340 11.679 13.537 1.00 96.12 77 GLU A CA 1
ATOM 650 C C . GLU A 1 77 ? -5.290 11.684 14.675 1.00 96.12 77 GLU A C 1
ATOM 652 O O . GLU A 1 77 ? -5.149 12.657 15.419 1.00 96.12 77 GLU A O 1
ATOM 657 N N . THR A 1 78 ? -4.575 10.560 14.847 1.00 95.38 78 THR A N 1
ATOM 658 C CA . THR A 1 78 ? -3.620 10.343 15.954 1.00 95.38 78 THR A CA 1
ATOM 659 C C . THR A 1 78 ? -2.148 10.440 15.564 1.00 95.38 78 THR A C 1
ATOM 661 O O . THR A 1 78 ? -1.265 10.202 16.387 1.00 95.38 78 THR A O 1
ATOM 664 N N . ASN A 1 79 ? -1.872 10.845 14.322 1.00 94.50 79 ASN A N 1
ATOM 665 C CA . ASN A 1 79 ? -0.525 11.026 13.780 1.00 94.50 79 ASN A CA 1
ATOM 666 C C . ASN A 1 79 ? 0.315 9.741 13.648 1.00 94.50 79 ASN A C 1
ATOM 668 O O . ASN A 1 79 ? 1.532 9.818 13.484 1.00 94.50 79 ASN A O 1
ATOM 672 N N . LEU A 1 80 ? -0.309 8.563 13.707 1.00 96.25 80 LEU A N 1
ATOM 673 C CA . LEU A 1 80 ? 0.422 7.299 13.665 1.00 96.25 80 LEU A CA 1
ATOM 674 C C . LEU A 1 80 ? 1.052 7.071 12.287 1.00 96.25 80 LEU A C 1
ATOM 676 O O . LEU A 1 80 ? 0.369 7.067 11.267 1.00 96.25 80 LEU A O 1
ATOM 680 N N . SER A 1 81 ? 2.360 6.848 12.258 1.00 96.62 81 SER A N 1
ATOM 681 C CA . SER A 1 81 ? 3.086 6.347 11.091 1.00 96.62 81 SER A CA 1
ATOM 682 C C . SER A 1 81 ? 3.413 4.864 11.275 1.00 96.62 81 SER A C 1
ATOM 684 O O . SER A 1 81 ? 3.295 4.319 12.373 1.00 96.62 81 SER A O 1
ATOM 686 N N . ASN A 1 82 ? 3.903 4.202 10.223 1.00 95.69 82 ASN A N 1
ATOM 687 C CA . ASN A 1 82 ? 4.368 2.814 10.325 1.00 95.69 82 ASN A CA 1
ATOM 688 C C . ASN A 1 82 ? 5.437 2.606 11.409 1.00 95.69 82 ASN A C 1
ATOM 690 O O . ASN A 1 82 ? 5.480 1.549 12.022 1.00 95.69 82 ASN A O 1
ATOM 694 N N . THR A 1 83 ? 6.290 3.605 11.652 1.00 95.38 83 THR A N 1
ATOM 695 C CA . THR A 1 83 ? 7.354 3.540 12.664 1.00 95.38 83 THR A CA 1
ATOM 696 C C . THR A 1 83 ? 6.861 3.843 14.077 1.00 95.38 83 THR A C 1
ATOM 698 O O . THR A 1 83 ? 7.581 3.567 15.029 1.00 95.38 83 THR A O 1
ATOM 701 N N . ALA A 1 84 ? 5.653 4.394 14.226 1.00 95.81 84 ALA A N 1
ATOM 702 C CA . ALA A 1 84 ? 5.031 4.689 15.515 1.00 95.81 84 ALA A CA 1
ATOM 703 C C . ALA A 1 84 ? 4.205 3.511 16.068 1.00 95.81 84 ALA A C 1
ATOM 705 O O . ALA A 1 84 ? 3.619 3.617 17.143 1.00 95.81 84 ALA A O 1
ATOM 706 N N . ILE A 1 85 ? 4.124 2.394 15.344 1.00 95.56 85 ILE A N 1
ATOM 707 C CA . ILE A 1 85 ? 3.366 1.211 15.751 1.00 95.56 85 ILE A CA 1
ATOM 708 C C . ILE A 1 85 ? 4.332 0.033 15.795 1.00 95.56 85 ILE A C 1
ATOM 710 O O . ILE A 1 85 ? 4.931 -0.327 14.782 1.00 95.56 85 ILE A O 1
ATOM 714 N N . HIS A 1 86 ? 4.483 -0.587 16.963 1.00 95.12 86 HIS A N 1
ATOM 715 C CA . HIS A 1 86 ? 5.236 -1.829 17.058 1.00 95.12 86 HIS A CA 1
ATOM 716 C C . HIS A 1 86 ? 4.573 -2.920 16.197 1.00 95.12 86 HIS A C 1
ATOM 718 O O . HIS A 1 86 ? 3.353 -3.059 16.204 1.00 95.12 86 HIS A O 1
ATOM 724 N N . HIS A 1 87 ? 5.348 -3.754 15.496 1.00 90.50 87 HIS A N 1
ATOM 725 C CA . HIS A 1 87 ? 4.802 -4.755 14.558 1.00 90.50 87 HIS A CA 1
ATOM 726 C C . HIS A 1 87 ? 3.832 -5.767 15.205 1.00 90.50 87 HIS A C 1
ATOM 728 O O . HIS A 1 87 ? 2.924 -6.264 14.553 1.00 90.50 87 HIS A O 1
ATOM 734 N N . ASN A 1 88 ? 4.000 -6.029 16.505 1.00 92.00 88 ASN A N 1
ATOM 735 C CA . ASN A 1 88 ? 3.115 -6.877 17.314 1.00 92.00 88 ASN A CA 1
ATOM 736 C C . ASN A 1 88 ? 2.051 -6.112 18.125 1.00 92.00 88 ASN A C 1
ATOM 738 O O . ASN A 1 88 ? 1.364 -6.737 18.925 1.00 92.00 88 ASN A O 1
ATOM 742 N N . ALA A 1 89 ? 1.899 -4.795 17.957 1.00 93.25 89 ALA A N 1
ATOM 743 C CA . ALA A 1 89 ? 0.988 -3.982 18.776 1.00 93.25 89 ALA A CA 1
ATOM 744 C C . ALA A 1 89 ? -0.469 -4.474 18.745 1.00 93.25 89 ALA A C 1
ATOM 746 O O . ALA A 1 89 ? -1.177 -4.380 19.743 1.00 93.25 89 ALA A O 1
ATOM 747 N N . PHE A 1 90 ? -0.915 -5.025 17.613 1.00 93.19 90 PHE A N 1
ATOM 748 C CA . PHE A 1 90 ? -2.270 -5.564 17.450 1.00 93.19 90 PHE A CA 1
ATOM 749 C C . PHE A 1 90 ? -2.330 -7.095 17.506 1.00 93.19 90 PHE A C 1
ATOM 751 O O . PHE A 1 90 ? -3.394 -7.687 17.323 1.00 93.19 90 PHE A O 1
ATOM 758 N N . HIS A 1 91 ? -1.198 -7.755 17.748 1.00 89.25 91 HIS A N 1
ATOM 759 C CA . HIS A 1 91 ? -1.113 -9.205 17.689 1.00 89.25 91 HIS A CA 1
ATOM 760 C C . HIS A 1 91 ? -2.013 -9.849 18.755 1.00 89.25 91 HIS A C 1
ATOM 762 O O . HIS A 1 91 ? -2.031 -9.424 19.909 1.00 89.25 91 HIS A O 1
ATOM 768 N N . LYS A 1 92 ? -2.753 -10.900 18.371 1.00 82.69 92 LYS A N 1
ATOM 769 C CA . LYS A 1 92 ? -3.706 -11.648 19.225 1.00 82.69 92 LYS A CA 1
ATOM 770 C C . LYS A 1 92 ? -4.891 -10.841 19.776 1.00 82.69 92 LYS A C 1
ATOM 772 O O . LYS A 1 92 ? -5.628 -11.367 20.615 1.00 82.69 92 LYS A O 1
ATOM 777 N N . LEU A 1 93 ? -5.131 -9.615 19.310 1.00 92.81 93 LEU A N 1
ATOM 778 C CA . LEU A 1 93 ? -6.364 -8.915 19.663 1.00 92.81 93 LEU A CA 1
ATOM 779 C C . LEU A 1 93 ? -7.577 -9.627 19.059 1.00 92.81 93 LEU A C 1
ATOM 781 O O . LEU A 1 93 ? -7.557 -10.088 17.921 1.00 92.81 93 LEU A O 1
ATOM 785 N N . ARG A 1 94 ? -8.666 -9.683 19.829 1.00 94.19 94 ARG A N 1
ATOM 786 C CA . ARG A 1 94 ? -9.945 -10.286 19.416 1.00 94.19 94 ARG A CA 1
ATOM 787 C C . ARG A 1 94 ? -10.947 -9.241 18.920 1.00 94.19 94 ARG A C 1
ATOM 789 O O . ARG A 1 94 ? -12.154 -9.466 18.987 1.00 94.19 94 ARG A O 1
ATOM 796 N N . ILE A 1 95 ? -10.438 -8.113 18.433 1.00 97.00 95 ILE A N 1
ATOM 797 C CA . ILE A 1 95 ? -11.247 -6.999 17.948 1.00 97.00 95 ILE A CA 1
ATOM 798 C C . ILE A 1 95 ? -11.999 -7.365 16.665 1.00 97.00 95 ILE A C 1
ATOM 800 O O . ILE A 1 95 ? -11.528 -8.139 15.836 1.00 97.00 95 ILE A O 1
ATOM 804 N N . THR A 1 96 ? -13.173 -6.763 16.521 1.00 98.00 96 THR A N 1
ATOM 805 C CA . THR A 1 96 ? -14.057 -6.857 15.351 1.00 98.00 96 THR A CA 1
ATOM 806 C C . THR A 1 96 ? -13.996 -5.597 14.492 1.00 98.00 96 THR A C 1
ATOM 808 O O . THR A 1 96 ? -14.189 -5.671 13.280 1.00 98.00 96 THR A O 1
ATOM 811 N N . VAL A 1 97 ? -13.662 -4.453 15.099 1.00 98.56 97 VAL A N 1
ATOM 812 C CA . VAL A 1 97 ? -13.565 -3.157 14.424 1.00 98.56 97 VAL A CA 1
ATOM 813 C C . VAL A 1 97 ? -12.230 -2.505 14.758 1.00 98.56 97 VAL A C 1
ATOM 815 O O . VAL A 1 97 ? -11.907 -2.305 15.933 1.00 98.56 97 VAL A O 1
ATOM 818 N N . LEU A 1 98 ? -11.484 -2.140 13.717 1.00 98.50 98 LEU A N 1
ATOM 819 C CA . LEU A 1 98 ? -10.270 -1.338 13.797 1.00 98.50 98 LEU A CA 1
ATOM 820 C C . LEU A 1 98 ? -10.403 -0.141 12.855 1.00 98.50 98 LEU A C 1
ATOM 822 O O . LEU A 1 98 ? -10.617 -0.316 11.657 1.00 98.50 98 LEU A O 1
ATOM 826 N N . SER A 1 99 ? -10.246 1.069 13.384 1.00 98.62 99 SER A N 1
ATOM 827 C CA . SER A 1 99 ? -10.098 2.280 12.574 1.00 98.62 99 SER A CA 1
ATOM 828 C C . SER A 1 99 ? -8.759 2.931 12.875 1.00 98.62 99 SER A C 1
ATOM 830 O O . SER A 1 99 ? -8.483 3.291 14.019 1.00 98.62 99 SER A O 1
ATOM 832 N N . LEU A 1 100 ? -7.943 3.082 11.835 1.00 98.38 100 LEU A N 1
ATOM 833 C CA . LEU A 1 100 ? -6.728 3.895 11.808 1.00 98.38 100 LEU A CA 1
ATOM 834 C C . LEU A 1 100 ? -6.897 5.052 10.812 1.00 98.38 100 LEU A C 1
ATOM 836 O O . LEU A 1 100 ? -5.920 5.510 10.210 1.00 98.38 100 LEU A O 1
ATOM 840 N N . ARG A 1 101 ? -8.137 5.512 10.614 1.00 98.62 101 ARG A N 1
ATOM 841 C CA . ARG A 1 101 ? -8.477 6.582 9.679 1.00 98.62 101 ARG A CA 1
ATOM 842 C C . ARG A 1 101 ? -7.715 7.874 9.983 1.00 98.62 101 ARG A C 1
ATOM 844 O O . ARG A 1 101 ? -7.515 8.247 11.139 1.00 98.62 101 ARG A O 1
ATOM 851 N N . SER A 1 102 ? -7.328 8.591 8.932 1.00 98.44 102 SER A N 1
ATOM 852 C CA . SER A 1 102 ? -6.683 9.904 9.033 1.00 98.44 102 SER A CA 1
ATOM 853 C C . SER A 1 102 ? -5.401 9.891 9.875 1.00 98.44 102 SER A C 1
ATOM 855 O O . SER A 1 102 ? -5.172 10.777 10.695 1.00 98.44 102 SER A O 1
ATOM 857 N N . ASN A 1 103 ? -4.561 8.873 9.693 1.00 98.31 103 ASN A N 1
ATOM 858 C CA . ASN A 1 103 ? -3.204 8.829 10.239 1.00 98.31 103 ASN A CA 1
ATOM 859 C C . ASN A 1 103 ? -2.172 9.078 9.120 1.00 98.31 103 ASN A C 1
ATOM 861 O O . ASN A 1 103 ? -2.477 9.718 8.118 1.00 98.31 103 ASN A O 1
ATOM 865 N N . ARG A 1 104 ? -0.921 8.647 9.311 1.00 97.81 104 ARG A N 1
ATOM 866 C CA . ARG A 1 104 ? 0.208 8.863 8.389 1.00 97.81 104 ARG A CA 1
ATOM 867 C C . ARG A 1 104 ? 0.846 7.541 7.960 1.00 97.81 104 ARG A C 1
ATOM 869 O O . ARG A 1 104 ? 2.068 7.443 7.826 1.00 97.81 104 ARG A O 1
ATOM 876 N N . LEU A 1 105 ? 0.039 6.491 7.815 1.00 98.12 105 LEU A N 1
ATOM 877 C CA . LEU A 1 105 ? 0.520 5.200 7.324 1.00 98.12 105 LEU A CA 1
ATOM 878 C C . LEU A 1 105 ? 0.878 5.320 5.841 1.00 98.12 105 LEU A C 1
ATOM 880 O O . LEU A 1 105 ? 0.121 5.903 5.075 1.00 98.12 105 LEU A O 1
ATOM 884 N N . VAL A 1 106 ? 2.024 4.765 5.446 1.00 97.75 106 VAL A N 1
ATOM 885 C CA . VAL A 1 106 ? 2.549 4.827 4.067 1.00 97.75 106 VAL A CA 1
ATOM 886 C C . VAL A 1 106 ? 2.570 3.450 3.406 1.00 97.75 106 VAL A C 1
ATOM 888 O O . VAL A 1 106 ? 2.504 3.333 2.182 1.00 97.75 106 VAL A O 1
ATOM 891 N N . ARG A 1 107 ? 2.641 2.388 4.210 1.00 96.94 107 ARG A N 1
ATOM 892 C CA . ARG A 1 107 ? 2.630 1.002 3.736 1.00 96.94 107 ARG A CA 1
ATOM 893 C C . ARG A 1 107 ? 1.836 0.093 4.660 1.00 96.94 107 ARG A C 1
ATOM 895 O O . ARG A 1 107 ? 1.715 0.397 5.843 1.00 96.94 107 ARG A O 1
ATOM 902 N N . ILE A 1 108 ? 1.359 -1.033 4.151 1.00 97.31 108 ILE A N 1
ATOM 903 C CA . ILE A 1 108 ? 0.842 -2.143 4.958 1.00 97.31 108 ILE A CA 1
ATOM 904 C C . ILE A 1 108 ? 1.675 -3.374 4.621 1.00 97.31 108 ILE A C 1
ATOM 906 O O . ILE A 1 108 ? 1.839 -3.688 3.445 1.00 97.31 108 ILE A O 1
ATOM 910 N N . GLY A 1 109 ? 2.229 -4.019 5.647 1.00 93.75 109 GLY A N 1
ATOM 911 C CA . GLY A 1 109 ? 3.033 -5.226 5.483 1.00 93.75 109 GLY A CA 1
ATOM 912 C C . GLY A 1 109 ? 2.335 -6.464 6.032 1.00 93.75 109 GLY A C 1
ATOM 913 O O . GLY A 1 109 ? 1.397 -6.365 6.827 1.00 93.75 109 GLY A O 1
ATOM 914 N N . HIS A 1 110 ? 2.857 -7.636 5.679 1.00 88.75 110 HIS A N 1
ATOM 915 C CA . HIS A 1 110 ? 2.285 -8.941 6.047 1.00 88.75 110 HIS A CA 1
ATOM 916 C C . HIS A 1 110 ? 2.079 -9.167 7.561 1.00 88.75 110 HIS A C 1
ATOM 918 O O . HIS A 1 110 ? 1.189 -9.914 7.965 1.00 88.75 110 HIS A O 1
ATOM 924 N N . GLN A 1 111 ? 2.850 -8.496 8.425 1.00 88.00 111 GLN A N 1
ATOM 925 C CA . GLN A 1 111 ? 2.702 -8.605 9.885 1.00 88.00 111 GLN A CA 1
ATOM 926 C C . GLN A 1 111 ? 1.732 -7.589 10.501 1.00 88.00 111 GLN A C 1
ATOM 928 O O . GLN A 1 111 ? 1.310 -7.785 11.641 1.00 88.00 111 GLN A O 1
ATOM 933 N N . THR A 1 112 ? 1.369 -6.516 9.783 1.00 91.38 112 THR A N 1
ATOM 934 C CA . THR A 1 112 ? 0.675 -5.346 10.354 1.00 91.38 112 THR A CA 1
ATOM 935 C C . THR A 1 112 ? -0.647 -5.711 11.031 1.00 91.38 112 THR A C 1
ATOM 937 O O . THR A 1 112 ? -0.952 -5.183 12.099 1.00 91.38 112 THR A O 1
ATOM 940 N N . PHE A 1 113 ? -1.409 -6.636 10.445 1.00 93.81 113 PHE A N 1
ATOM 941 C CA . PHE A 1 113 ? -2.696 -7.101 10.977 1.00 93.81 113 PHE A CA 1
ATOM 942 C C . PHE A 1 113 ? -2.683 -8.594 11.330 1.00 93.81 113 PHE A C 1
ATOM 944 O O . PHE A 1 113 ? -3.723 -9.257 11.346 1.00 93.81 113 PHE A O 1
ATOM 951 N N . SER A 1 114 ? -1.496 -9.142 11.608 1.00 90.69 114 SER A N 1
ATOM 952 C CA . SER A 1 114 ? -1.341 -10.558 11.936 1.00 90.69 114 SER A CA 1
ATOM 953 C C . SER A 1 114 ? -2.163 -10.947 13.172 1.00 90.69 114 SER A C 1
ATOM 955 O O . SER A 1 114 ? -2.174 -10.268 14.201 1.00 90.69 114 SER A O 1
ATOM 957 N N . GLY A 1 115 ? -2.871 -12.073 13.078 1.00 88.06 115 GLY A N 1
ATOM 958 C CA . GLY A 1 115 ? -3.651 -12.627 14.188 1.00 88.06 115 GLY A CA 1
ATOM 959 C C . GLY A 1 115 ? -5.002 -11.953 14.461 1.00 88.06 115 GLY A C 1
ATOM 960 O O . GLY A 1 115 ? -5.716 -12.425 15.344 1.00 88.06 115 GLY A O 1
ATOM 961 N N . LEU A 1 116 ? -5.399 -10.925 13.701 1.00 94.38 116 LEU A N 1
ATOM 962 C CA . LEU A 1 116 ? -6.714 -10.275 13.810 1.00 94.38 116 LEU A CA 1
ATOM 963 C C . LEU A 1 116 ? -7.832 -11.083 13.120 1.00 94.38 116 LEU A C 1
ATOM 965 O O . LEU A 1 116 ? -8.590 -10.572 12.301 1.00 94.38 116 LEU A O 1
ATOM 969 N N . ILE A 1 117 ? -7.950 -12.366 13.466 1.00 92.56 117 ILE A N 1
ATOM 970 C CA . ILE A 1 117 ? -8.841 -13.328 12.793 1.00 92.56 117 ILE A CA 1
ATOM 971 C C . ILE A 1 117 ? -10.333 -12.982 12.899 1.00 92.56 117 ILE A C 1
ATOM 973 O O . ILE A 1 117 ? -11.119 -13.404 12.057 1.00 92.56 117 ILE A O 1
ATOM 977 N N . ASN A 1 118 ? -10.729 -12.221 13.923 1.00 95.19 118 ASN A N 1
ATOM 978 C CA . ASN A 1 118 ? -12.121 -11.831 14.174 1.00 95.19 118 ASN A CA 1
ATOM 979 C C . ASN A 1 118 ? -12.487 -10.480 13.552 1.00 95.19 118 ASN A C 1
ATOM 981 O O . ASN A 1 118 ? -13.621 -10.027 13.716 1.00 95.19 118 ASN A O 1
ATOM 985 N N . LEU A 1 119 ? -11.538 -9.812 12.892 1.00 96.38 119 LEU A N 1
ATOM 986 C CA . LEU A 1 119 ? -11.755 -8.474 12.368 1.00 96.38 119 LEU A CA 1
ATOM 987 C C . LEU A 1 119 ? -12.769 -8.517 11.224 1.00 96.38 119 LEU A C 1
ATOM 989 O O . LEU A 1 119 ? -12.608 -9.272 10.271 1.00 96.38 119 LEU A O 1
ATOM 993 N N . GLN A 1 120 ? -13.801 -7.686 11.333 1.00 96.75 120 GLN A N 1
ATOM 994 C CA . GLN A 1 120 ? -14.891 -7.569 10.365 1.00 96.75 120 GLN A CA 1
ATOM 995 C C . GLN A 1 120 ? -14.837 -6.231 9.629 1.00 96.75 120 GLN A C 1
ATOM 997 O O . GLN A 1 120 ? -15.139 -6.177 8.440 1.00 96.75 120 GLN A O 1
ATOM 1002 N N . HIS A 1 121 ? -14.415 -5.163 10.308 1.00 98.44 121 HIS A N 1
ATOM 1003 C CA . HIS A 1 121 ? -14.340 -3.824 9.738 1.00 98.44 121 HIS A CA 1
ATOM 1004 C C . HIS A 1 121 ? -12.961 -3.210 9.974 1.00 98.44 121 HIS A C 1
ATOM 1006 O O . HIS A 1 121 ? -12.550 -3.008 11.121 1.00 98.44 121 HIS A O 1
ATOM 1012 N N . LEU A 1 122 ? -12.277 -2.875 8.883 1.00 98.56 122 LEU A N 1
ATOM 1013 C CA . LEU A 1 122 ? -10.980 -2.212 8.893 1.00 98.56 122 LEU A CA 1
ATOM 1014 C C . LEU A 1 122 ? -11.063 -0.892 8.126 1.00 98.56 122 LEU A C 1
ATOM 1016 O O . LEU A 1 122 ? -11.268 -0.890 6.914 1.00 98.56 122 LEU A O 1
ATOM 1020 N N . ASP A 1 123 ? -10.884 0.226 8.827 1.00 98.81 123 ASP A N 1
ATOM 1021 C CA . ASP A 1 123 ? -10.815 1.555 8.215 1.00 98.81 123 ASP A CA 1
ATOM 1022 C C . ASP A 1 123 ? -9.377 2.084 8.203 1.00 98.81 123 ASP A C 1
ATOM 1024 O O . ASP A 1 123 ? -8.780 2.339 9.250 1.00 98.81 123 ASP A O 1
ATOM 1028 N N . LEU A 1 124 ? -8.824 2.239 7.002 1.00 98.69 124 LEU A N 1
ATOM 1029 C CA . LEU A 1 124 ? -7.504 2.804 6.723 1.00 98.69 124 LEU A CA 1
ATOM 1030 C C . LEU A 1 124 ? -7.604 4.074 5.869 1.00 98.69 124 LEU A C 1
ATOM 1032 O O . LEU A 1 124 ? -6.599 4.535 5.319 1.00 98.69 124 LEU A O 1
ATOM 1036 N N . SER A 1 125 ? -8.797 4.657 5.747 1.00 98.81 125 SER A N 1
ATOM 1037 C CA . SER A 1 125 ? -9.026 5.802 4.874 1.00 98.81 125 SER A CA 1
ATOM 1038 C C . SER A 1 125 ? -8.288 7.061 5.330 1.00 98.81 125 SER A C 1
ATOM 1040 O O . SER A 1 125 ? -8.009 7.255 6.515 1.00 98.81 125 SER A O 1
ATOM 1042 N N . GLY A 1 126 ? -7.956 7.943 4.389 1.00 98.56 126 GLY A N 1
ATOM 1043 C CA . GLY A 1 126 ? -7.288 9.211 4.694 1.00 98.56 126 GLY A CA 1
ATOM 1044 C C . GLY A 1 126 ? -5.863 9.062 5.230 1.00 98.56 126 GLY A C 1
ATOM 1045 O O . GLY A 1 126 ? -5.421 9.921 5.987 1.00 98.56 126 GLY A O 1
ATOM 1046 N N . ASN A 1 127 ? -5.171 7.975 4.890 1.00 98.75 127 ASN A N 1
ATOM 1047 C CA . ASN A 1 127 ? -3.743 7.804 5.153 1.00 98.75 127 ASN A CA 1
ATOM 1048 C C . ASN A 1 127 ? -2.927 8.161 3.890 1.00 98.75 127 ASN A C 1
ATOM 1050 O O . ASN A 1 127 ? -3.437 8.745 2.938 1.00 98.75 127 ASN A O 1
ATOM 1054 N N . ASN A 1 128 ? -1.636 7.829 3.876 1.00 98.19 128 ASN A N 1
ATOM 1055 C CA . ASN A 1 128 ? -0.729 8.028 2.744 1.00 98.19 128 ASN A CA 1
ATOM 1056 C C . ASN A 1 128 ? -0.281 6.684 2.148 1.00 98.19 128 ASN A C 1
ATOM 1058 O O . ASN A 1 128 ? 0.845 6.569 1.659 1.00 98.19 128 ASN A O 1
ATOM 1062 N N . ILE A 1 129 ? -1.122 5.646 2.244 1.00 98.44 129 ILE A N 1
ATOM 1063 C CA . ILE A 1 129 ? -0.741 4.280 1.884 1.00 98.44 129 ILE A CA 1
ATOM 1064 C C . ILE A 1 129 ? -0.513 4.221 0.377 1.00 98.44 129 ILE A C 1
ATOM 1066 O O . ILE A 1 129 ? -1.438 4.437 -0.398 1.00 98.44 129 ILE A O 1
ATOM 1070 N N . ALA A 1 130 ? 0.721 3.928 -0.025 1.00 95.38 130 ALA A N 1
ATOM 1071 C CA . ALA A 1 130 ? 1.111 3.774 -1.424 1.00 95.38 130 ALA A CA 1
ATOM 1072 C C . ALA A 1 130 ? 1.350 2.307 -1.807 1.00 95.38 130 ALA A C 1
ATOM 1074 O O . ALA A 1 130 ? 1.249 1.951 -2.977 1.00 95.38 130 ALA A O 1
ATOM 1075 N N . VAL A 1 131 ? 1.665 1.455 -0.824 1.00 93.44 131 VAL A N 1
ATOM 1076 C CA . VAL A 1 131 ? 2.010 0.043 -1.038 1.00 93.44 131 VAL A CA 1
ATOM 1077 C C . VAL A 1 131 ? 1.339 -0.835 0.014 1.00 93.44 131 VAL A C 1
ATOM 1079 O O . VAL A 1 131 ? 1.417 -0.556 1.211 1.00 93.44 131 VAL A O 1
ATOM 1082 N N . ILE A 1 132 ? 0.720 -1.922 -0.437 1.00 95.12 132 ILE A N 1
ATOM 1083 C CA . ILE A 1 132 ? 0.240 -3.020 0.404 1.00 95.12 132 ILE A CA 1
ATOM 1084 C C . ILE A 1 132 ? 0.955 -4.275 -0.091 1.00 95.12 132 ILE A C 1
ATOM 1086 O O . ILE A 1 132 ? 0.843 -4.616 -1.268 1.00 95.12 132 ILE A O 1
ATOM 1090 N N . GLU A 1 133 ? 1.729 -4.913 0.786 1.00 92.56 133 GLU A N 1
ATOM 1091 C CA . GLU A 1 133 ? 2.467 -6.136 0.460 1.00 92.56 133 GLU A CA 1
ATOM 1092 C C . GLU A 1 133 ? 1.507 -7.309 0.225 1.00 92.56 133 GLU A C 1
ATOM 1094 O O . GLU A 1 133 ? 0.399 -7.356 0.774 1.00 92.56 133 GLU A O 1
ATOM 1099 N N . ASP A 1 134 ? 1.955 -8.299 -0.540 1.00 88.88 134 ASP A N 1
ATOM 1100 C CA . ASP A 1 134 ? 1.241 -9.564 -0.677 1.00 88.88 134 ASP A CA 1
ATOM 1101 C C . ASP A 1 134 ? 1.023 -10.208 0.700 1.00 88.88 134 ASP A C 1
ATOM 1103 O O . ASP A 1 134 ? 1.846 -10.100 1.610 1.00 88.88 134 ASP A O 1
ATOM 1107 N N . SER A 1 135 ? -0.107 -10.891 0.864 1.00 91.62 135 SER A N 1
ATOM 1108 C CA . SER A 1 135 ? -0.507 -11.556 2.112 1.00 91.62 135 SER A CA 1
ATOM 1109 C C . SER A 1 135 ? -0.730 -10.630 3.327 1.00 91.62 135 SER A C 1
ATOM 1111 O O . SER A 1 135 ? -0.932 -11.103 4.446 1.00 91.62 135 SER A O 1
ATOM 1113 N N . SER A 1 136 ? -0.756 -9.305 3.133 1.00 94.81 136 SER A N 1
ATOM 1114 C CA . SER A 1 136 ? -1.044 -8.312 4.188 1.00 94.81 136 SER A CA 1
ATOM 1115 C C . SER A 1 136 ? -2.356 -8.527 4.940 1.00 94.81 136 SER A C 1
ATOM 1117 O O . SER A 1 136 ? -2.471 -8.156 6.109 1.00 94.81 136 SER A O 1
ATOM 1119 N N . PHE A 1 137 ? -3.343 -9.136 4.290 1.00 94.50 137 PHE A N 1
ATOM 1120 C CA . PHE A 1 137 ? -4.670 -9.380 4.844 1.00 94.50 137 PHE A CA 1
ATOM 1121 C C . PHE A 1 137 ? -4.999 -10.872 4.976 1.00 94.50 137 PHE A C 1
ATOM 1123 O O . PHE A 1 137 ? -6.149 -11.215 5.241 1.00 94.50 137 PHE A O 1
ATOM 1130 N N . THR A 1 138 ? -4.016 -11.770 4.851 1.00 92.06 138 THR A N 1
ATOM 1131 C CA . THR A 1 138 ? -4.236 -13.229 4.882 1.00 92.06 138 THR A CA 1
ATOM 1132 C C . THR A 1 138 ? -4.936 -13.708 6.153 1.00 92.06 138 THR A C 1
ATOM 1134 O O . THR A 1 138 ? -5.778 -14.602 6.107 1.00 92.06 138 THR A O 1
ATOM 1137 N N . ALA A 1 139 ? -4.628 -13.095 7.299 1.00 91.38 139 ALA A N 1
ATOM 1138 C CA . ALA A 1 139 ? -5.234 -13.454 8.580 1.00 91.38 139 ALA A CA 1
ATOM 1139 C C . ALA A 1 139 ? -6.690 -12.973 8.735 1.00 91.38 139 ALA A C 1
ATOM 1141 O O . ALA A 1 139 ? -7.396 -13.457 9.619 1.00 91.38 139 ALA A O 1
ATOM 1142 N N . LEU A 1 140 ? -7.151 -12.027 7.909 1.00 93.00 140 LEU A N 1
ATOM 1143 C CA . LEU A 1 140 ? -8.437 -11.338 8.065 1.00 93.00 140 LEU A CA 1
ATOM 1144 C C . LEU A 1 140 ? -9.589 -12.124 7.420 1.00 93.00 140 LEU A C 1
ATOM 1146 O O . LEU A 1 140 ? -10.351 -11.608 6.607 1.00 93.00 140 LEU A O 1
ATOM 1150 N N . VAL A 1 141 ? -9.720 -13.399 7.783 1.00 90.94 141 VAL A N 1
ATOM 1151 C CA . VAL A 1 141 ? -10.658 -14.348 7.154 1.00 90.94 141 VAL A CA 1
ATOM 1152 C C . VAL A 1 141 ? -12.139 -14.006 7.360 1.00 90.94 141 VAL A C 1
ATOM 1154 O O . VAL A 1 141 ? -12.981 -14.466 6.597 1.00 90.94 141 VAL A O 1
ATOM 1157 N N . ASN A 1 142 ? -12.461 -13.189 8.369 1.00 93.06 142 ASN A N 1
ATOM 1158 C CA . ASN A 1 142 ? -13.821 -12.735 8.678 1.00 93.06 142 ASN A CA 1
ATOM 1159 C C . ASN A 1 142 ? -14.099 -11.290 8.231 1.00 93.06 142 ASN A C 1
ATOM 1161 O O . ASN A 1 142 ? -15.124 -10.721 8.615 1.00 93.06 142 ASN A O 1
ATOM 1165 N N . LEU A 1 143 ? -13.199 -10.685 7.447 1.00 95.00 143 LEU A N 1
ATOM 1166 C CA . LEU A 1 143 ? -13.332 -9.294 7.032 1.00 95.00 143 LEU A CA 1
ATOM 1167 C C . LEU A 1 143 ? -14.551 -9.114 6.123 1.00 95.00 143 LEU A C 1
ATOM 1169 O O . LEU A 1 143 ? -14.742 -9.834 5.145 1.00 95.00 143 LEU A O 1
ATOM 1173 N N . GLN A 1 144 ? -15.370 -8.122 6.447 1.00 95.44 144 GLN A N 1
ATOM 1174 C CA . GLN A 1 144 ? -16.582 -7.763 5.713 1.00 95.44 144 GLN A CA 1
ATOM 1175 C C . GLN A 1 144 ? -16.429 -6.410 5.023 1.00 95.44 144 GLN A C 1
ATOM 1177 O O . GLN A 1 144 ? -16.986 -6.200 3.947 1.00 95.44 144 GLN A O 1
ATOM 1182 N N . PHE A 1 145 ? -15.649 -5.501 5.610 1.00 97.81 145 PHE A N 1
ATOM 1183 C CA . PHE A 1 145 ? -15.405 -4.184 5.046 1.00 97.81 145 PHE A CA 1
ATOM 1184 C C . PHE A 1 145 ? -13.957 -3.739 5.239 1.00 97.81 145 PHE A C 1
ATOM 1186 O O . PHE A 1 145 ? -13.422 -3.770 6.350 1.00 97.81 145 PHE A O 1
ATOM 1193 N N . LEU A 1 146 ? -13.352 -3.292 4.142 1.00 98.25 146 LEU A N 1
ATOM 1194 C CA . LEU A 1 146 ? -12.038 -2.672 4.093 1.00 98.25 146 LEU A CA 1
ATOM 1195 C C . LEU A 1 146 ? -12.161 -1.300 3.431 1.00 98.25 146 LEU A C 1
ATOM 1197 O O . LEU A 1 146 ? -12.469 -1.207 2.243 1.00 98.25 146 LEU A O 1
ATOM 1201 N N . ASN A 1 147 ? -11.891 -0.241 4.184 1.00 98.75 147 ASN A N 1
ATOM 1202 C CA . ASN A 1 147 ? -11.853 1.112 3.648 1.00 98.75 147 ASN A CA 1
ATOM 1203 C C . ASN A 1 147 ? -10.411 1.542 3.369 1.00 98.75 147 ASN A C 1
ATOM 1205 O O . ASN A 1 147 ? -9.629 1.724 4.301 1.00 98.75 147 ASN A O 1
ATOM 1209 N N . LEU A 1 148 ? -10.074 1.725 2.096 1.00 98.38 148 LEU A N 1
ATOM 1210 C CA . LEU A 1 148 ? -8.796 2.261 1.624 1.00 98.38 148 LEU A CA 1
ATOM 1211 C C . LEU A 1 148 ? -8.979 3.615 0.926 1.00 98.38 148 LEU A C 1
ATOM 1213 O O . LEU A 1 148 ? -8.074 4.073 0.227 1.00 98.38 148 LEU A O 1
ATOM 1217 N N . ASP A 1 149 ? -10.122 4.274 1.115 1.00 98.31 149 ASP A N 1
ATOM 1218 C CA . ASP A 1 149 ? -10.418 5.545 0.464 1.00 98.31 149 ASP A CA 1
ATOM 1219 C C . ASP A 1 149 ? -9.392 6.629 0.809 1.00 98.31 149 ASP A C 1
ATOM 1221 O O . ASP A 1 149 ? -8.851 6.665 1.916 1.00 98.31 149 ASP A O 1
ATOM 1225 N N . ASN A 1 150 ? -9.175 7.568 -0.112 1.00 97.88 150 ASN A N 1
ATOM 1226 C CA . ASN A 1 150 ? -8.312 8.730 0.099 1.00 97.88 150 ASN A CA 1
ATOM 1227 C C . ASN A 1 150 ? -6.909 8.324 0.591 1.00 97.88 150 ASN A C 1
ATOM 1229 O O . ASN A 1 150 ? -6.468 8.729 1.667 1.00 97.88 150 ASN A O 1
ATOM 1233 N N . ASN A 1 151 ? -6.254 7.460 -0.184 1.00 98.44 151 ASN A N 1
ATOM 1234 C CA . ASN A 1 151 ? -4.872 7.026 -0.000 1.00 98.44 151 ASN A CA 1
ATOM 1235 C C . ASN A 1 151 ? -4.061 7.317 -1.278 1.00 98.44 151 ASN A C 1
ATOM 1237 O O . ASN A 1 151 ? -4.546 7.936 -2.226 1.00 98.44 151 ASN A O 1
ATOM 1241 N N . SER A 1 152 ? -2.805 6.873 -1.302 1.00 96.50 152 SER A N 1
ATOM 1242 C CA . SER A 1 152 ? -1.878 7.064 -2.420 1.00 96.50 152 SER A CA 1
ATOM 1243 C C . SER A 1 152 ? -1.696 5.790 -3.249 1.00 96.50 152 SER A C 1
ATOM 1245 O O . SER A 1 152 ? -0.648 5.612 -3.870 1.00 96.50 152 SER A O 1
ATOM 1247 N N . LEU A 1 153 ? -2.675 4.877 -3.242 1.00 91.62 153 LEU A N 1
ATOM 1248 C CA . LEU A 1 153 ? -2.571 3.642 -4.010 1.00 91.62 153 LEU A CA 1
ATOM 1249 C C . LEU A 1 153 ? -2.616 3.980 -5.495 1.00 91.62 153 LEU A C 1
ATOM 1251 O O . LEU A 1 153 ? -3.520 4.675 -5.965 1.00 91.62 153 LEU A O 1
ATOM 1255 N N . ASN A 1 154 ? -1.646 3.450 -6.231 1.00 86.06 154 ASN A N 1
ATOM 1256 C CA . ASN A 1 154 ? -1.684 3.473 -7.685 1.00 86.06 154 ASN A CA 1
ATOM 1257 C C . ASN A 1 154 ? -2.119 2.138 -8.254 1.00 86.06 154 ASN A C 1
ATOM 1259 O O . ASN A 1 154 ? -2.575 2.121 -9.382 1.00 86.06 154 ASN A O 1
ATOM 1263 N N . THR A 1 155 ? -2.004 1.045 -7.502 1.00 82.00 155 THR A N 1
ATOM 1264 C CA . THR A 1 155 ? -2.253 -0.310 -7.986 1.00 82.00 155 THR A CA 1
ATOM 1265 C C . THR A 1 155 ? -3.065 -1.114 -6.983 1.00 82.00 155 THR A C 1
ATOM 1267 O O . THR A 1 155 ? -3.110 -0.784 -5.796 1.00 82.00 155 THR A O 1
ATOM 1270 N N . ILE A 1 156 ? -3.721 -2.169 -7.465 1.00 84.75 156 ILE A N 1
ATOM 1271 C CA . ILE A 1 156 ? -4.453 -3.125 -6.629 1.00 84.75 156 ILE A CA 1
ATOM 1272 C C . ILE A 1 156 ? -4.086 -4.561 -7.023 1.00 84.75 156 ILE A C 1
ATOM 1274 O O . ILE A 1 156 ? -3.505 -4.781 -8.078 1.00 84.75 156 ILE A O 1
ATOM 1278 N N . THR A 1 157 ? -4.334 -5.547 -6.163 1.00 85.44 157 THR A N 1
ATOM 1279 C CA . THR A 1 157 ? -4.065 -6.964 -6.470 1.00 85.44 157 THR A CA 1
ATOM 1280 C C . THR A 1 157 ? -4.830 -7.865 -5.506 1.00 85.44 157 THR A C 1
ATOM 1282 O O . THR A 1 157 ? -5.012 -7.517 -4.338 1.00 85.44 157 THR A O 1
ATOM 1285 N N . SER A 1 158 ? -5.267 -9.037 -5.974 1.00 86.00 158 SER A N 1
ATOM 1286 C CA . SER A 1 158 ? -5.876 -10.048 -5.098 1.00 86.00 158 SER A CA 1
ATOM 1287 C C . SER A 1 158 ? -4.853 -10.681 -4.144 1.00 86.00 158 SER A C 1
ATOM 1289 O O . SER A 1 158 ? -5.233 -11.235 -3.111 1.00 86.00 158 SER A O 1
ATOM 1291 N N . LEU A 1 159 ? -3.553 -10.551 -4.440 1.00 87.12 159 LEU A N 1
ATOM 1292 C CA . LEU A 1 159 ? -2.460 -11.135 -3.660 1.00 87.12 159 LEU A CA 1
ATOM 1293 C C . LEU A 1 159 ? -2.354 -10.585 -2.235 1.00 87.12 159 LEU A C 1
ATOM 1295 O O . LEU A 1 159 ? -1.811 -11.270 -1.369 1.00 87.12 159 LEU A O 1
ATOM 1299 N N . TRP A 1 160 ? -2.940 -9.421 -1.935 1.00 91.38 160 TRP A N 1
ATOM 1300 C CA . TRP A 1 160 ? -3.072 -8.931 -0.555 1.00 91.38 160 TRP A CA 1
ATOM 1301 C C . TRP A 1 160 ? -3.766 -9.942 0.365 1.00 91.38 160 TRP A C 1
ATOM 1303 O O . TRP A 1 160 ? -3.516 -9.963 1.568 1.00 91.38 160 TRP A O 1
ATOM 1313 N N . PHE A 1 161 ? -4.616 -10.790 -0.216 1.00 90.56 161 PHE A N 1
ATOM 1314 C CA . PHE A 1 161 ? -5.377 -11.836 0.454 1.00 90.56 161 PHE A CA 1
ATOM 1315 C C . PHE A 1 161 ? -4.883 -13.246 0.099 1.00 90.56 161 PHE A C 1
ATOM 1317 O O . PHE A 1 161 ? -5.604 -14.218 0.316 1.00 90.56 161 PHE A O 1
ATOM 1324 N N . SER A 1 162 ? -3.678 -13.388 -0.462 1.00 85.69 162 SER A N 1
ATOM 1325 C CA . SER A 1 162 ? -3.121 -14.699 -0.807 1.00 85.69 162 SER A CA 1
ATOM 1326 C C . SER A 1 162 ? -3.120 -15.632 0.411 1.00 85.69 162 SER A C 1
ATOM 1328 O O . SE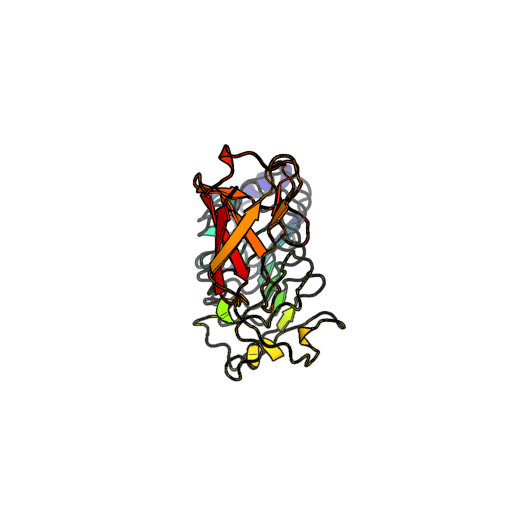R A 1 162 ? -2.733 -15.240 1.511 1.00 85.69 162 SER A O 1
ATOM 1330 N N . GLY A 1 163 ? -3.619 -16.857 0.244 1.00 80.62 163 GLY A N 1
ATOM 1331 C CA . GLY A 1 163 ? -3.792 -17.821 1.337 1.00 80.62 163 GLY A CA 1
ATOM 1332 C C . GLY A 1 163 ? -5.038 -17.616 2.213 1.00 80.62 163 GLY A C 1
ATOM 1333 O O . GLY A 1 163 ? -5.334 -18.485 3.031 1.00 80.62 163 GLY A O 1
ATOM 1334 N N . ALA A 1 164 ? -5.804 -16.532 2.042 1.00 81.38 164 ALA A N 1
ATOM 1335 C CA . ALA A 1 164 ? -7.109 -16.379 2.684 1.00 81.38 164 ALA A CA 1
ATOM 1336 C C . ALA A 1 164 ? -8.208 -17.044 1.841 1.00 81.38 164 ALA A C 1
ATOM 1338 O O . ALA A 1 164 ? -8.340 -16.799 0.643 1.00 81.38 164 ALA A O 1
ATOM 1339 N N . SER A 1 165 ? -9.053 -17.858 2.475 1.00 75.31 165 SER A N 1
ATOM 1340 C CA . SER A 1 165 ? -10.206 -18.478 1.812 1.00 75.31 165 SER A CA 1
ATOM 1341 C C . SER A 1 165 ? -11.401 -17.516 1.786 1.00 75.31 165 SER A C 1
ATOM 1343 O O . SER A 1 165 ? -12.311 -17.631 2.607 1.00 75.31 165 SER A O 1
ATOM 1345 N N . LEU A 1 166 ? -11.409 -16.567 0.842 1.00 73.69 166 LEU A N 1
ATOM 1346 C CA . LEU A 1 166 ? -12.433 -15.507 0.749 1.00 73.69 166 LEU A CA 1
ATOM 1347 C C . LEU A 1 166 ? -13.491 -15.715 -0.349 1.00 73.69 166 LEU A C 1
ATOM 1349 O O . LEU A 1 166 ? -14.329 -14.839 -0.571 1.00 73.69 166 LEU A O 1
ATOM 1353 N N . ASN A 1 167 ? -13.504 -16.877 -1.005 1.00 64.62 167 ASN A N 1
ATOM 1354 C CA . ASN A 1 167 ? -14.293 -17.129 -2.220 1.00 64.62 167 ASN A CA 1
ATOM 1355 C C . ASN A 1 167 ? -15.820 -16.947 -2.063 1.00 64.62 167 ASN A C 1
ATOM 1357 O O . ASN A 1 167 ? -16.494 -16.682 -3.056 1.00 64.62 167 ASN A O 1
ATOM 1361 N N . ASN A 1 168 ? -16.353 -17.027 -0.835 1.00 59.03 168 ASN A N 1
ATOM 1362 C CA . ASN A 1 168 ? -17.784 -16.891 -0.512 1.00 59.03 168 ASN A CA 1
ATOM 1363 C C . ASN A 1 168 ? -18.095 -15.699 0.413 1.00 59.03 168 ASN A C 1
ATOM 1365 O O . ASN A 1 168 ? -19.080 -15.716 1.150 1.00 59.03 168 ASN A O 1
ATOM 1369 N N . THR A 1 169 ? -17.241 -14.677 0.431 1.00 70.69 169 THR A N 1
ATOM 1370 C CA . THR A 1 169 ? -17.412 -13.540 1.346 1.00 70.69 169 THR A CA 1
ATOM 1371 C C . THR A 1 169 ? -18.243 -12.413 0.733 1.00 70.69 169 THR A C 1
ATOM 1373 O O . THR A 1 169 ? -18.172 -12.134 -0.462 1.00 70.69 169 THR A O 1
ATOM 1376 N N . ASN A 1 170 ? -19.000 -11.709 1.580 1.00 85.38 170 ASN A N 1
ATOM 1377 C CA . ASN A 1 170 ? -19.644 -10.433 1.244 1.00 85.38 170 ASN A CA 1
ATOM 1378 C C . ASN A 1 170 ? -18.677 -9.245 1.405 1.00 85.38 170 ASN A C 1
ATOM 1380 O O . ASN A 1 170 ? -19.121 -8.122 1.643 1.00 85.38 170 ASN A O 1
ATOM 1384 N N . LEU A 1 171 ? -17.363 -9.490 1.315 1.00 92.88 171 LEU A N 1
ATOM 1385 C CA . LEU A 1 171 ? -16.341 -8.474 1.525 1.00 92.88 171 LEU A CA 1
ATOM 1386 C C . LEU A 1 171 ? -16.548 -7.309 0.555 1.00 92.88 171 LEU A C 1
ATOM 1388 O O . LEU A 1 171 ? -16.724 -7.504 -0.652 1.00 92.88 171 LEU A O 1
ATOM 1392 N N . LYS A 1 172 ? -16.499 -6.094 1.094 1.00 95.88 172 LYS A N 1
ATOM 1393 C CA . LYS A 1 172 ? -16.505 -4.839 0.349 1.00 95.88 172 LYS A CA 1
ATOM 1394 C C . LYS A 1 172 ? -15.208 -4.082 0.601 1.00 95.88 172 LYS A C 1
ATOM 1396 O O . LYS A 1 172 ? -14.813 -3.891 1.747 1.00 95.88 172 LYS A O 1
ATOM 1401 N N . ILE A 1 173 ? -14.553 -3.669 -0.477 1.00 95.31 173 ILE A N 1
ATOM 1402 C CA . ILE A 1 173 ? -13.264 -2.980 -0.458 1.00 95.31 173 ILE A CA 1
ATOM 1403 C C . ILE A 1 173 ? -13.444 -1.636 -1.150 1.00 95.31 173 ILE A C 1
ATOM 1405 O O . ILE A 1 173 ? -13.605 -1.592 -2.368 1.00 95.31 173 ILE A O 1
ATOM 1409 N N . SER A 1 174 ? -13.429 -0.550 -0.386 1.00 97.19 174 SER A N 1
ATOM 1410 C CA . SER A 1 174 ? -13.551 0.803 -0.928 1.00 97.19 174 SER A CA 1
ATOM 1411 C C . SER A 1 174 ? -12.188 1.390 -1.262 1.00 97.19 174 SER A C 1
ATOM 1413 O O . SER A 1 174 ? -11.269 1.321 -0.450 1.00 97.19 174 SER A O 1
ATOM 1415 N N . LEU A 1 175 ? -12.051 1.908 -2.484 1.00 94.25 175 LEU A N 1
ATOM 1416 C CA . LEU A 1 175 ? -10.814 2.462 -3.050 1.00 94.25 175 LEU A CA 1
ATOM 1417 C C . LEU A 1 175 ? -11.037 3.866 -3.636 1.00 94.25 175 LEU A C 1
ATOM 1419 O O . LEU A 1 175 ? -10.273 4.328 -4.488 1.00 94.25 175 LEU A O 1
ATOM 1423 N N . LEU A 1 176 ? -12.095 4.555 -3.216 1.00 95.06 176 LEU A N 1
ATOM 1424 C CA . LEU A 1 176 ? -12.453 5.878 -3.713 1.00 95.06 176 LEU A CA 1
ATOM 1425 C C . LEU A 1 176 ? -11.341 6.887 -3.411 1.00 95.06 176 LEU A C 1
ATOM 1427 O O . LEU A 1 176 ? -10.615 6.766 -2.430 1.00 95.06 176 LEU A O 1
ATOM 1431 N N . ALA A 1 177 ? -11.198 7.902 -4.262 1.00 94.12 177 ALA A N 1
ATOM 1432 C CA . ALA A 1 177 ? -10.174 8.939 -4.100 1.00 94.12 177 ALA A CA 1
ATOM 1433 C C . ALA A 1 177 ? -8.722 8.407 -3.989 1.00 94.12 177 ALA A C 1
ATOM 1435 O O . ALA A 1 177 ? -7.885 9.035 -3.352 1.00 94.12 177 ALA A O 1
ATOM 1436 N N . ASN A 1 178 ? -8.415 7.269 -4.621 1.00 92.19 178 ASN A N 1
ATOM 1437 C CA . ASN A 1 178 ? -7.043 6.857 -4.930 1.00 92.19 178 ASN A CA 1
ATOM 1438 C C . ASN A 1 178 ? -6.699 7.222 -6.379 1.00 92.19 178 ASN A C 1
ATOM 1440 O O . ASN A 1 178 ? -7.583 7.290 -7.238 1.00 92.19 178 ASN A O 1
ATOM 1444 N N . ASN A 1 179 ? -5.411 7.402 -6.668 1.00 86.94 179 ASN A N 1
ATOM 1445 C CA . ASN A 1 179 ? -4.924 7.649 -8.025 1.00 86.94 179 ASN A CA 1
ATOM 1446 C C . ASN A 1 179 ? -4.560 6.326 -8.714 1.00 86.94 179 ASN A C 1
ATOM 1448 O O . ASN A 1 179 ? -3.394 6.086 -9.034 1.00 86.94 179 ASN A O 1
ATOM 1452 N N . LEU A 1 180 ? -5.548 5.438 -8.855 1.00 84.81 180 LEU A N 1
ATOM 1453 C CA . LEU A 1 180 ? -5.357 4.127 -9.473 1.00 84.81 180 LEU A CA 1
ATOM 1454 C C . LEU A 1 180 ? -5.007 4.299 -10.951 1.00 84.81 180 LEU A C 1
ATOM 1456 O O . LEU A 1 180 ? -5.722 4.995 -11.675 1.00 84.81 180 LEU A O 1
ATOM 1460 N N . THR A 1 181 ? -3.928 3.657 -11.392 1.00 76.81 181 THR A N 1
ATOM 1461 C CA . THR A 1 181 ? -3.562 3.655 -12.805 1.00 76.81 181 THR A CA 1
ATOM 1462 C C . THR A 1 181 ? -4.410 2.652 -13.598 1.00 76.81 181 THR A C 1
ATOM 1464 O O . THR A 1 181 ? -5.128 1.799 -13.074 1.00 76.81 181 THR A O 1
ATOM 1467 N N . CYS A 1 182 ? -4.404 2.836 -14.906 1.00 70.44 182 CYS A N 1
ATOM 1468 C CA . CYS A 1 182 ? -5.005 1.933 -15.882 1.00 70.44 182 CYS A CA 1
ATOM 1469 C C . CYS A 1 182 ? -3.953 1.045 -16.532 1.00 70.44 182 CYS A C 1
ATOM 1471 O O . CYS A 1 182 ? -4.276 0.172 -17.334 1.00 70.44 182 CYS A O 1
ATOM 1473 N N . GLU A 1 183 ? -2.696 1.295 -16.175 1.00 66.38 183 GLU A N 1
ATOM 1474 C CA . GLU A 1 183 ? -1.526 0.563 -16.592 1.00 66.38 183 GLU A CA 1
ATOM 1475 C C . GLU A 1 183 ? -1.626 -0.864 -16.077 1.00 66.38 183 GLU A C 1
ATOM 1477 O O . GLU A 1 183 ? -1.313 -1.200 -14.938 1.00 66.38 183 GLU A O 1
ATOM 1482 N N . CYS A 1 184 ? -2.138 -1.680 -16.983 1.00 60.62 184 CYS A N 1
ATOM 1483 C CA . CYS A 1 184 ? -2.002 -3.104 -17.008 1.00 60.62 184 CYS A CA 1
ATOM 1484 C C . CYS A 1 184 ? -2.374 -3.855 -15.739 1.00 60.62 184 CYS A C 1
ATOM 1486 O O . CYS A 1 184 ? -1.555 -4.423 -15.024 1.00 60.62 184 CYS A O 1
ATOM 1488 N N . ARG A 1 185 ? -3.694 -3.867 -15.529 1.00 60.81 185 ARG A N 1
ATOM 1489 C CA . ARG A 1 185 ? -4.468 -5.012 -15.047 1.00 60.81 185 ARG A CA 1
ATOM 1490 C C . ARG A 1 185 ? -3.777 -5.825 -13.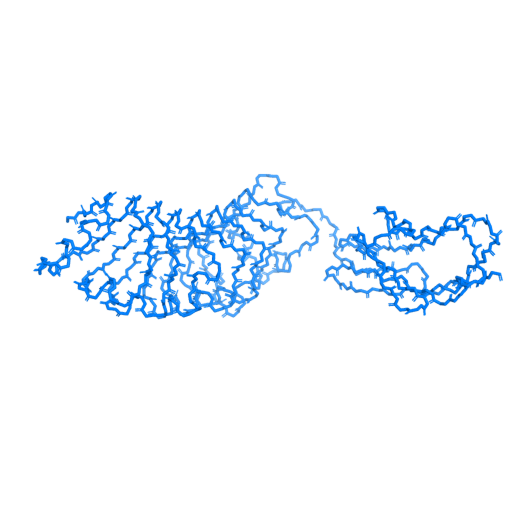949 1.00 60.81 185 ARG A C 1
ATOM 1492 O O . ARG A 1 185 ? -3.595 -7.031 -14.056 1.00 60.81 185 ARG A O 1
ATOM 1499 N N . TYR A 1 186 ? -3.429 -5.121 -12.877 1.00 63.31 186 TYR A N 1
ATOM 1500 C CA . TYR A 1 186 ? -3.481 -5.571 -11.490 1.00 63.31 186 TYR A CA 1
ATOM 1501 C C . TYR A 1 186 ? -3.759 -7.055 -11.317 1.00 63.31 186 TYR A C 1
ATOM 1503 O O . TYR A 1 186 ? -4.918 -7.486 -11.297 1.00 63.31 186 TYR A O 1
ATOM 1511 N N . ARG A 1 187 ? -2.646 -7.799 -11.237 1.00 55.34 187 ARG A N 1
ATOM 1512 C CA . ARG A 1 187 ? -2.556 -9.243 -11.023 1.00 55.34 187 ARG A CA 1
ATOM 1513 C C . ARG A 1 187 ? -3.788 -9.756 -10.286 1.00 55.34 187 ARG A C 1
ATOM 1515 O O . ARG A 1 187 ? -4.007 -9.476 -9.108 1.00 55.34 187 ARG A O 1
ATOM 1522 N N . GLY A 1 188 ? -4.615 -10.469 -11.035 1.00 54.22 188 GLY A N 1
ATOM 1523 C CA . GLY A 1 188 ? -5.738 -11.213 -10.500 1.00 54.22 188 GLY A CA 1
ATOM 1524 C C . GLY A 1 188 ? -7.124 -10.655 -10.791 1.00 54.22 188 GLY A C 1
ATOM 1525 O O . GLY A 1 188 ? -8.038 -11.459 -10.867 1.00 54.22 188 GLY A O 1
ATOM 1526 N N . ILE A 1 189 ? -7.339 -9.358 -11.041 1.00 63.72 189 ILE A N 1
ATOM 1527 C CA . ILE A 1 189 ? -8.725 -8.837 -11.161 1.00 63.72 189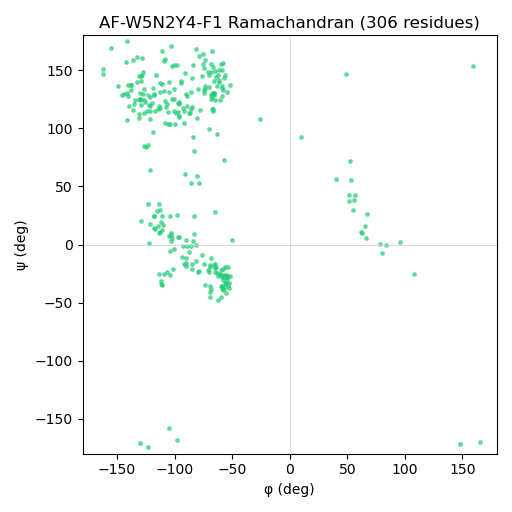 ILE A CA 1
ATOM 1528 C C . ILE A 1 189 ? -9.527 -9.492 -12.286 1.00 63.72 189 ILE A C 1
ATOM 1530 O O . ILE A 1 189 ? -10.726 -9.721 -12.129 1.00 63.72 189 ILE A O 1
ATOM 1534 N N . ASP A 1 190 ? -8.877 -9.813 -13.399 1.00 60.09 190 ASP A N 1
ATOM 1535 C CA . ASP A 1 190 ? -9.539 -10.439 -14.544 1.00 60.09 190 ASP A CA 1
ATOM 1536 C C . ASP A 1 190 ? -9.278 -11.939 -14.665 1.00 60.09 190 ASP A C 1
ATOM 1538 O O . ASP A 1 190 ? -9.735 -12.559 -15.625 1.00 60.09 190 ASP A O 1
ATOM 1542 N N . LEU A 1 191 ? -8.589 -12.542 -13.690 1.00 66.44 191 LEU A N 1
ATOM 1543 C CA . LEU A 1 191 ? -8.494 -13.994 -13.628 1.00 66.44 191 LEU A CA 1
ATOM 1544 C C . LEU A 1 191 ? -9.790 -14.557 -13.019 1.00 66.44 191 LEU A C 1
ATOM 1546 O O . LEU A 1 191 ? -10.244 -14.061 -11.981 1.00 66.44 191 LEU A O 1
ATOM 1550 N N . PRO A 1 192 ? -10.387 -15.608 -13.615 1.00 70.19 192 PRO A N 1
ATOM 1551 C CA . PRO A 1 192 ? -11.634 -16.196 -13.122 1.00 70.19 192 PRO A CA 1
ATOM 1552 C C . PRO A 1 192 ? -11.587 -16.604 -11.643 1.00 70.19 192 PRO A C 1
ATOM 1554 O O . PRO A 1 192 ? -12.577 -16.453 -10.925 1.00 70.19 192 PRO A O 1
ATOM 1557 N N . GLU A 1 193 ? -10.430 -17.069 -11.169 1.00 75.44 193 GLU A N 1
ATOM 1558 C CA . GLU A 1 193 ? -10.208 -17.505 -9.785 1.00 75.44 193 GLU A CA 1
ATOM 1559 C C . GLU A 1 193 ? -10.329 -16.375 -8.746 1.00 75.44 193 GLU A C 1
ATOM 1561 O O . GLU A 1 193 ? -10.685 -16.633 -7.596 1.00 75.44 193 GLU A O 1
ATOM 1566 N N . TYR A 1 194 ? -10.141 -15.111 -9.146 1.00 77.38 194 TYR A N 1
ATOM 1567 C CA . TYR A 1 194 ? -10.313 -13.947 -8.268 1.00 77.38 194 TYR A CA 1
ATOM 1568 C C . TYR A 1 194 ? -11.528 -13.094 -8.645 1.00 77.38 194 TYR A C 1
ATOM 1570 O O . TYR A 1 194 ? -11.613 -11.917 -8.288 1.00 77.38 194 TYR A O 1
ATOM 1578 N N . ALA A 1 195 ? -12.531 -13.685 -9.301 1.00 80.56 195 ALA A N 1
ATOM 1579 C CA . ALA A 1 195 ? -13.781 -12.990 -9.603 1.00 80.56 195 ALA A CA 1
ATOM 1580 C C . ALA A 1 195 ? -14.475 -12.438 -8.340 1.00 80.56 195 ALA A C 1
ATOM 1582 O O . ALA A 1 195 ? -15.182 -11.432 -8.412 1.00 80.56 195 ALA A O 1
ATOM 1583 N N . TRP A 1 196 ? -14.265 -13.070 -7.176 1.00 85.31 196 TRP A N 1
ATOM 1584 C CA . TRP A 1 196 ? -14.721 -12.546 -5.885 1.00 85.31 196 TRP A CA 1
ATOM 1585 C C . TRP A 1 196 ? -14.115 -11.168 -5.595 1.00 85.31 196 TRP A C 1
ATOM 1587 O O . TRP A 1 196 ? -14.857 -10.249 -5.265 1.00 85.31 196 TRP A O 1
ATOM 1597 N N . PHE A 1 197 ? -12.807 -10.997 -5.818 1.00 86.81 197 PHE A N 1
ATOM 1598 C CA . PHE A 1 197 ? -12.084 -9.764 -5.526 1.00 86.81 197 PHE A CA 1
ATOM 1599 C C . PHE A 1 197 ? -12.644 -8.623 -6.366 1.00 86.81 197 PHE A C 1
ATOM 1601 O O . PHE A 1 197 ? -13.034 -7.604 -5.810 1.00 86.81 197 PHE A O 1
ATOM 1608 N N . LYS A 1 198 ? -12.827 -8.842 -7.677 1.00 82.81 198 LYS A N 1
ATOM 1609 C CA . LYS A 1 198 ? -13.458 -7.867 -8.581 1.00 82.81 198 LYS A CA 1
ATOM 1610 C C . LYS A 1 198 ? -14.855 -7.438 -8.110 1.00 82.81 198 LYS A C 1
ATOM 1612 O O . LYS A 1 198 ? -15.165 -6.252 -8.148 1.00 82.81 198 LYS A O 1
ATOM 1617 N N . ARG A 1 199 ? -15.690 -8.373 -7.631 1.00 86.19 199 ARG A N 1
ATOM 1618 C CA . ARG A 1 199 ? -17.042 -8.082 -7.093 1.00 86.19 199 ARG A CA 1
ATOM 1619 C C . ARG A 1 199 ? -17.028 -7.365 -5.738 1.00 86.19 199 ARG A C 1
ATOM 1621 O O . ARG A 1 199 ? -18.027 -6.744 -5.360 1.00 86.19 199 ARG A O 1
ATOM 1628 N N . SER A 1 200 ? -15.931 -7.479 -4.999 1.00 90.50 200 SER A N 1
ATOM 1629 C CA . SER A 1 200 ? -15.739 -6.812 -3.715 1.00 90.50 200 SER A CA 1
ATOM 1630 C C . SER A 1 200 ? -15.362 -5.338 -3.860 1.00 90.50 200 SER A C 1
ATOM 1632 O O . SER A 1 200 ? -15.603 -4.576 -2.925 1.00 90.50 200 SER A O 1
ATOM 1634 N N . LEU A 1 201 ? -14.801 -4.915 -4.998 1.00 90.00 201 LEU A N 1
ATOM 1635 C CA . LEU A 1 201 ? -14.286 -3.554 -5.168 1.00 90.00 201 LEU A CA 1
ATOM 1636 C C . LEU A 1 201 ? -15.404 -2.512 -5.306 1.00 90.00 201 LEU A C 1
ATOM 1638 O O . LEU A 1 201 ? -16.328 -2.655 -6.104 1.00 90.00 201 LEU A O 1
ATOM 1642 N N . ILE A 1 202 ? -15.257 -1.413 -4.573 1.00 92.88 202 ILE A N 1
ATOM 1643 C CA . ILE A 1 202 ? -15.988 -0.162 -4.747 1.00 92.88 202 ILE A CA 1
ATOM 1644 C C . ILE A 1 202 ? -14.983 0.840 -5.321 1.00 92.88 202 ILE A C 1
ATOM 1646 O O . ILE A 1 202 ? -14.071 1.310 -4.638 1.00 92.88 202 ILE A O 1
ATOM 1650 N N . LEU A 1 203 ? -15.128 1.105 -6.616 1.00 88.62 203 LEU A N 1
ATOM 1651 C CA . LEU A 1 203 ? -14.219 1.919 -7.421 1.00 88.62 203 LEU A CA 1
ATOM 1652 C C . LEU A 1 203 ? -14.868 3.260 -7.792 1.00 88.62 203 LEU A C 1
ATOM 1654 O O . LEU A 1 203 ? -16.096 3.359 -7.821 1.00 88.62 203 LEU A O 1
ATOM 1658 N N . PRO A 1 204 ? -14.078 4.297 -8.124 1.00 82.81 204 PRO A N 1
ATOM 1659 C CA . PRO A 1 204 ? -14.631 5.544 -8.642 1.00 82.81 204 PRO A CA 1
ATOM 1660 C C . PRO A 1 204 ? -15.364 5.320 -9.980 1.00 82.81 204 PRO A C 1
ATOM 1662 O O . PRO A 1 204 ? -14.916 4.531 -10.808 1.00 82.81 204 PRO A O 1
ATOM 1665 N N . ASN A 1 205 ? -16.451 6.067 -10.230 1.00 71.56 205 ASN A N 1
ATOM 1666 C CA . ASN A 1 205 ? -17.339 5.924 -11.406 1.00 71.56 205 ASN A CA 1
ATOM 1667 C C . ASN A 1 205 ? -16.634 5.973 -12.781 1.00 71.56 205 ASN A C 1
ATOM 1669 O O . ASN A 1 205 ? -17.196 5.536 -13.782 1.00 71.56 205 ASN A O 1
ATOM 1673 N N . LYS A 1 206 ? -15.416 6.523 -12.852 1.00 68.94 206 LYS A N 1
ATOM 1674 C CA . LYS A 1 206 ? -14.590 6.602 -14.069 1.00 68.94 206 LYS A CA 1
ATOM 1675 C C . LYS A 1 206 ? -13.337 5.722 -14.007 1.00 68.94 206 LYS A C 1
ATOM 1677 O O . LYS A 1 206 ? -12.385 5.967 -14.738 1.00 68.94 206 LYS A O 1
ATOM 1682 N N . SER A 1 207 ? -13.305 4.722 -13.129 1.00 69.75 207 SER A N 1
ATOM 1683 C CA . SER A 1 207 ? -12.179 3.795 -13.063 1.00 69.75 207 SER A CA 1
ATOM 1684 C C . SER A 1 207 ? -12.094 2.996 -14.361 1.00 69.75 207 SER A C 1
ATOM 1686 O O . SER A 1 207 ? -13.044 2.322 -14.745 1.00 69.75 207 SER A O 1
ATOM 1688 N N . CYS A 1 208 ? -10.943 3.041 -15.022 1.00 64.00 208 CYS A N 1
ATOM 1689 C CA . CYS A 1 208 ? -10.621 2.216 -16.189 1.00 64.00 208 CYS A CA 1
ATOM 1690 C C . CYS A 1 208 ? -10.744 0.709 -15.943 1.00 64.00 208 CYS A C 1
ATOM 1692 O O . CYS A 1 208 ? -10.950 -0.036 -16.889 1.00 64.00 208 CYS A O 1
ATOM 1694 N N . LEU A 1 209 ? -10.723 0.258 -14.687 1.00 65.19 209 LEU A N 1
ATOM 1695 C CA . LEU A 1 209 ? -11.006 -1.131 -14.310 1.00 65.19 209 LEU A CA 1
ATOM 1696 C C . LEU A 1 209 ? -12.459 -1.553 -14.593 1.00 65.19 209 LEU A C 1
ATOM 1698 O O . LEU A 1 209 ? -12.764 -2.745 -14.627 1.00 65.19 209 LEU A O 1
ATOM 1702 N N . LEU A 1 210 ? -13.364 -0.586 -14.777 1.00 62.62 210 LEU A N 1
ATOM 1703 C CA . LEU A 1 210 ? -14.754 -0.813 -15.177 1.00 62.62 210 LEU A CA 1
ATOM 1704 C C . LEU A 1 210 ? -14.906 -0.933 -16.701 1.00 62.62 210 LEU A C 1
ATOM 1706 O O . LEU A 1 210 ? -15.933 -1.421 -17.170 1.00 62.62 210 LEU A O 1
ATOM 1710 N N . TYR A 1 211 ? -13.905 -0.499 -17.473 1.00 58.50 211 TYR A N 1
ATOM 1711 C CA . TYR A 1 211 ? -13.955 -0.469 -18.929 1.00 58.50 211 TYR A CA 1
ATOM 1712 C C . TYR A 1 211 ? -13.103 -1.597 -19.508 1.00 58.50 211 TYR A C 1
ATOM 1714 O O . TYR A 1 211 ? -11.955 -1.810 -19.134 1.00 58.50 211 TYR A O 1
ATOM 1722 N N . ASN A 1 212 ? -13.676 -2.341 -20.450 1.00 53.81 212 ASN A N 1
ATOM 1723 C CA . ASN A 1 212 ? -13.007 -3.457 -21.111 1.00 53.81 212 ASN A CA 1
ATOM 1724 C C . ASN A 1 212 ? -12.069 -2.950 -22.221 1.00 53.81 212 ASN A C 1
ATOM 1726 O O . ASN A 1 212 ? -12.260 -3.257 -23.397 1.00 53.81 212 ASN A O 1
ATOM 1730 N N . THR A 1 213 ? -11.089 -2.114 -21.878 1.00 51.94 213 THR A N 1
ATOM 1731 C CA . THR A 1 213 ? -10.045 -1.709 -22.822 1.00 51.94 213 THR A CA 1
ATOM 1732 C C . THR A 1 213 ? -9.009 -2.830 -22.889 1.00 51.94 213 THR A C 1
ATOM 1734 O O . THR A 1 213 ? -8.299 -3.112 -21.927 1.00 51.94 213 THR A O 1
ATOM 1737 N N . LYS A 1 214 ? -8.999 -3.523 -24.028 1.00 55.22 214 LYS A N 1
ATOM 1738 C CA . LYS A 1 214 ? -8.200 -4.704 -24.405 1.00 55.22 214 LYS A CA 1
ATOM 1739 C C . LYS A 1 214 ? -6.675 -4.476 -24.492 1.00 55.22 214 LYS A C 1
ATOM 1741 O O . LYS A 1 214 ? -6.014 -5.147 -25.278 1.00 55.22 214 LYS A O 1
ATOM 1746 N N . GLU A 1 215 ? -6.088 -3.547 -23.748 1.00 61.69 215 GLU A N 1
ATOM 1747 C CA . GLU A 1 215 ? -4.624 -3.437 -23.740 1.00 61.69 215 GLU A CA 1
ATOM 1748 C C . GLU A 1 215 ? -4.047 -4.426 -22.728 1.00 61.69 215 GLU A C 1
ATOM 1750 O O . GLU A 1 215 ? -3.984 -4.183 -21.525 1.00 61.69 215 GLU A O 1
ATOM 1755 N N . GLU A 1 216 ? -3.724 -5.610 -23.247 1.00 70.19 216 GLU A N 1
ATOM 1756 C CA . GLU A 1 216 ? -2.995 -6.651 -22.532 1.00 70.19 216 GLU A CA 1
ATOM 1757 C C . GLU A 1 216 ? -1.574 -6.204 -22.206 1.00 70.19 216 GLU A C 1
ATOM 1759 O O . GLU A 1 216 ? -0.941 -5.452 -22.955 1.00 70.19 216 GLU A O 1
ATOM 1764 N N . CYS A 1 217 ? -1.070 -6.724 -21.095 1.00 76.44 217 CYS A N 1
ATOM 1765 C CA . CYS A 1 217 ? 0.255 -6.408 -20.597 1.00 76.44 217 CYS A CA 1
ATOM 1766 C C . CYS A 1 217 ? 1.307 -7.091 -21.424 1.00 76.44 217 CYS A C 1
ATOM 1768 O O . CYS A 1 217 ? 1.187 -8.265 -21.773 1.00 76.44 217 CYS A O 1
ATOM 1770 N N . LYS A 1 218 ? 2.313 -6.305 -21.789 1.00 84.25 218 LYS A N 1
ATOM 1771 C CA . LYS A 1 218 ? 3.376 -6.738 -22.676 1.00 84.25 218 LYS A CA 1
ATOM 1772 C C . LYS A 1 218 ? 4.703 -6.371 -22.034 1.00 84.25 218 LYS A C 1
ATOM 1774 O O . LYS A 1 218 ? 4.890 -5.187 -21.716 1.00 84.25 218 LYS A O 1
ATOM 1779 N N . PRO A 1 219 ? 5.614 -7.345 -21.853 1.00 89.12 219 PRO A N 1
ATOM 1780 C CA . PRO A 1 219 ? 6.968 -7.037 -21.428 1.00 89.12 219 PRO A CA 1
ATOM 1781 C C . PRO A 1 219 ? 7.620 -6.086 -22.437 1.00 89.12 219 PRO A C 1
ATOM 1783 O O . PRO A 1 219 ? 7.186 -6.028 -23.597 1.00 89.12 219 PRO A O 1
ATOM 1786 N N . PRO A 1 220 ? 8.634 -5.318 -22.012 1.00 92.81 220 PRO A N 1
ATOM 1787 C CA . PRO A 1 220 ? 9.355 -4.441 -22.911 1.00 92.81 220 PRO A CA 1
ATOM 1788 C C . PRO A 1 220 ? 9.958 -5.278 -24.039 1.00 92.81 220 PRO A C 1
ATOM 1790 O O . PRO A 1 220 ? 10.493 -6.354 -23.791 1.00 92.81 220 PRO A O 1
ATOM 1793 N N . LYS A 1 221 ? 9.855 -4.802 -25.274 1.00 94.31 221 LYS A N 1
ATOM 1794 C CA . LYS A 1 221 ? 10.428 -5.458 -26.444 1.00 94.31 221 LYS A CA 1
ATOM 1795 C C . LYS A 1 221 ? 11.107 -4.420 -27.315 1.00 94.31 221 LYS A C 1
ATOM 1797 O O . LYS A 1 221 ? 10.444 -3.523 -27.845 1.00 94.31 221 LYS A O 1
ATOM 1802 N N . LEU A 1 222 ? 12.420 -4.560 -27.442 1.00 91.56 222 LEU A N 1
ATOM 1803 C CA . LEU A 1 222 ? 13.238 -3.746 -28.329 1.00 91.56 222 LEU A CA 1
ATOM 1804 C C . LEU A 1 222 ? 13.053 -4.196 -29.777 1.00 91.56 222 LEU A C 1
ATOM 1806 O O . LEU A 1 222 ? 12.875 -5.386 -30.049 1.00 91.56 222 LEU A O 1
ATOM 1810 N N . GLU A 1 223 ? 13.097 -3.241 -30.701 1.00 86.81 223 GLU A N 1
ATOM 1811 C CA . GLU A 1 223 ? 13.141 -3.554 -32.134 1.00 86.81 223 GLU A CA 1
ATOM 1812 C C . GLU A 1 223 ? 14.477 -4.213 -32.506 1.00 86.81 223 GLU A C 1
ATOM 1814 O O . GLU A 1 223 ? 14.498 -5.181 -33.266 1.00 86.81 223 GLU A O 1
ATOM 1819 N N . GLU A 1 224 ? 15.576 -3.754 -31.895 1.00 85.44 224 GLU A N 1
ATOM 1820 C CA . GLU A 1 224 ? 16.928 -4.268 -32.107 1.00 85.44 224 GLU A CA 1
ATOM 1821 C C . GLU A 1 224 ? 17.700 -4.390 -30.783 1.00 85.44 224 GLU A C 1
ATOM 1823 O O . GLU A 1 224 ? 17.668 -3.502 -29.931 1.00 85.44 224 GLU A O 1
ATOM 1828 N N . PHE A 1 225 ? 18.428 -5.498 -30.617 1.00 86.38 225 PHE A N 1
ATOM 1829 C CA . PHE A 1 225 ? 19.207 -5.786 -29.403 1.00 86.38 225 PHE A CA 1
ATOM 1830 C C . PHE A 1 225 ? 20.645 -5.255 -29.454 1.00 86.38 225 PHE A C 1
ATOM 1832 O O . PHE A 1 225 ? 21.292 -5.146 -28.413 1.00 86.38 225 PHE A O 1
ATOM 1839 N N . TYR A 1 226 ? 21.162 -4.954 -30.647 1.00 92.25 226 TYR A N 1
ATOM 1840 C CA . TYR A 1 226 ? 22.520 -4.457 -30.850 1.00 92.25 226 TYR A CA 1
ATOM 1841 C C . TYR A 1 226 ? 22.569 -3.472 -32.017 1.00 92.25 226 TYR A C 1
ATOM 1843 O O . TYR A 1 226 ? 22.140 -3.814 -33.117 1.00 92.25 226 TYR A O 1
ATOM 1851 N N . GLN A 1 227 ? 23.143 -2.292 -31.791 1.00 91.44 227 GLN A N 1
ATOM 1852 C CA . GLN A 1 227 ? 23.324 -1.257 -32.806 1.00 91.44 227 GLN A CA 1
ATOM 1853 C C . GLN A 1 227 ? 24.759 -0.735 -32.811 1.00 91.44 227 GLN A C 1
ATOM 1855 O O . GLN A 1 227 ? 25.391 -0.606 -31.762 1.00 91.44 227 GLN A O 1
ATOM 1860 N N . VAL A 1 228 ? 25.269 -0.399 -33.997 1.00 93.69 228 VAL A N 1
ATOM 1861 C CA . VAL A 1 228 ? 26.528 0.340 -34.156 1.00 93.69 228 VAL A CA 1
ATOM 1862 C C . VAL A 1 228 ? 26.183 1.754 -34.587 1.00 93.69 228 VAL A C 1
ATOM 1864 O O . VAL A 1 228 ? 25.552 1.949 -35.623 1.00 93.69 228 VAL A O 1
ATOM 1867 N N . ILE A 1 229 ? 26.591 2.734 -33.787 1.00 93.44 229 ILE A N 1
ATOM 1868 C CA . ILE A 1 229 ? 26.306 4.147 -34.028 1.00 93.44 229 ILE A CA 1
ATOM 1869 C C . ILE A 1 229 ? 27.614 4.855 -34.354 1.00 93.44 229 ILE A C 1
ATOM 1871 O O . ILE A 1 229 ? 28.601 4.702 -33.636 1.00 93.44 229 ILE A O 1
ATOM 1875 N N . HIS A 1 230 ? 27.614 5.641 -35.427 1.00 94.56 230 HIS A N 1
ATOM 1876 C CA . HIS A 1 230 ? 28.761 6.442 -35.836 1.00 94.56 230 HIS A CA 1
ATOM 1877 C C . HIS A 1 230 ? 28.559 7.899 -35.409 1.00 94.56 230 HIS A C 1
ATOM 1879 O O . HIS A 1 230 ? 27.643 8.567 -35.886 1.00 94.56 230 HIS A O 1
ATOM 1885 N N . GLY A 1 231 ? 29.402 8.380 -34.497 1.00 91.44 231 GLY A N 1
ATOM 1886 C CA . GLY A 1 231 ? 29.414 9.763 -34.034 1.00 91.44 231 GLY A CA 1
ATOM 1887 C C . GLY A 1 231 ? 30.417 10.608 -34.816 1.00 91.44 231 GLY A C 1
ATOM 1888 O O . GLY A 1 231 ? 31.522 10.163 -35.097 1.00 91.44 231 GLY A O 1
ATOM 1889 N N . ILE A 1 232 ? 30.054 11.850 -35.137 1.00 92.38 232 ILE A N 1
ATOM 1890 C CA . ILE A 1 232 ? 30.965 12.817 -35.761 1.00 92.38 232 ILE A CA 1
ATOM 1891 C C . ILE A 1 232 ? 31.466 13.768 -34.677 1.00 92.38 232 ILE A C 1
ATOM 1893 O O . ILE A 1 232 ? 30.663 14.391 -33.983 1.00 92.38 232 ILE A O 1
ATOM 1897 N N . ALA A 1 233 ? 32.787 13.901 -34.536 1.00 91.50 233 ALA A N 1
ATOM 1898 C CA . ALA A 1 233 ? 33.392 14.781 -33.540 1.00 91.50 233 ALA A CA 1
ATOM 1899 C C . ALA A 1 233 ? 32.823 16.213 -33.609 1.00 91.50 233 ALA A C 1
ATOM 1901 O O . ALA A 1 233 ? 32.666 16.783 -34.689 1.00 91.50 233 ALA A O 1
ATOM 1902 N N . LEU A 1 234 ? 32.555 16.797 -32.436 1.00 90.50 234 LEU A N 1
ATOM 1903 C CA . LEU A 1 234 ? 31.979 18.138 -32.251 1.00 90.50 234 LEU A CA 1
ATOM 1904 C C . LEU A 1 234 ? 30.530 18.323 -32.746 1.00 90.50 234 LEU A C 1
ATOM 1906 O O . LEU A 1 234 ? 30.021 19.442 -32.685 1.00 90.50 234 LEU A O 1
ATOM 1910 N N . GLN A 1 235 ? 29.848 17.265 -33.193 1.00 92.88 235 GLN A N 1
ATOM 1911 C CA . GLN A 1 235 ? 28.418 17.310 -33.511 1.00 92.88 235 GLN A CA 1
ATOM 1912 C C . GLN A 1 235 ? 27.569 16.714 -32.379 1.00 92.88 235 GLN A C 1
ATOM 1914 O O . GLN A 1 235 ? 28.078 15.890 -31.612 1.00 92.88 235 GLN A O 1
ATOM 1919 N N . PRO A 1 236 ? 26.296 17.129 -32.245 1.00 90.88 236 PRO A N 1
ATOM 1920 C CA . PRO A 1 236 ? 25.359 16.471 -31.348 1.00 90.88 236 PRO A CA 1
ATOM 1921 C C . PRO A 1 236 ? 24.965 15.086 -31.879 1.00 90.88 236 PRO A C 1
ATOM 1923 O O . PRO A 1 236 ? 24.894 14.872 -33.089 1.00 90.88 236 PRO A O 1
ATOM 1926 N N . LEU A 1 237 ? 24.683 14.158 -30.968 1.00 91.31 237 LEU A N 1
ATOM 1927 C CA . LEU A 1 237 ? 24.230 12.804 -31.264 1.00 91.31 237 LEU A CA 1
ATOM 1928 C C . LEU A 1 237 ? 23.155 12.380 -30.261 1.00 91.31 237 LEU A C 1
ATOM 1930 O O . LEU A 1 237 ? 23.388 12.419 -29.053 1.00 91.31 237 LEU A O 1
ATOM 1934 N N . ASP A 1 238 ? 22.023 11.911 -30.775 1.00 90.38 238 ASP A N 1
ATOM 1935 C CA . ASP A 1 238 ? 20.939 11.346 -29.980 1.00 90.38 238 ASP A CA 1
ATOM 1936 C C . ASP A 1 238 ? 20.957 9.821 -30.068 1.00 90.38 238 ASP A C 1
ATOM 1938 O O . ASP A 1 238 ? 20.923 9.235 -31.151 1.00 90.38 238 ASP A O 1
ATOM 1942 N N . LEU A 1 239 ? 21.010 9.174 -28.908 1.00 89.69 239 LEU A N 1
ATOM 1943 C CA . LEU A 1 239 ? 20.875 7.731 -28.777 1.00 89.69 239 LEU A CA 1
ATOM 1944 C C . LEU A 1 239 ? 19.439 7.422 -28.349 1.00 89.69 239 LEU A C 1
ATOM 1946 O O . LEU A 1 239 ? 19.051 7.633 -27.195 1.00 89.69 239 LEU A O 1
ATOM 1950 N N . HIS A 1 240 ? 18.639 6.948 -29.302 1.00 89.50 240 HIS A N 1
ATOM 1951 C CA . HIS A 1 240 ? 17.274 6.498 -29.055 1.00 89.50 240 HIS A CA 1
ATOM 1952 C C . HIS A 1 240 ? 17.251 5.049 -28.572 1.00 89.50 240 HIS A C 1
ATOM 1954 O O . HIS A 1 240 ? 18.132 4.258 -28.892 1.00 89.50 240 HIS A O 1
ATOM 1960 N N . CYS A 1 241 ? 16.203 4.700 -27.828 1.00 89.25 241 CYS A N 1
ATOM 1961 C CA . CYS A 1 241 ? 15.936 3.330 -27.418 1.00 89.25 241 CYS A CA 1
ATOM 1962 C C . CYS A 1 241 ? 14.539 2.917 -27.902 1.00 89.25 241 CYS A C 1
ATOM 1964 O O . CYS A 1 241 ? 13.563 3.108 -27.170 1.00 89.25 241 CYS A O 1
ATOM 1966 N N . PRO A 1 242 ? 14.410 2.425 -29.151 1.00 89.25 242 PRO A N 1
ATOM 1967 C CA . PRO A 1 242 ? 13.126 2.059 -29.731 1.00 89.25 242 PRO A CA 1
ATOM 1968 C C . PRO A 1 242 ? 12.594 0.803 -29.041 1.00 89.25 242 PRO A C 1
ATOM 1970 O O . PRO A 1 242 ? 13.011 -0.326 -29.314 1.00 89.25 242 PRO A O 1
ATOM 1973 N N . VAL A 1 243 ? 11.679 1.017 -28.099 1.00 91.31 243 VAL A N 1
ATOM 1974 C CA . VAL A 1 243 ? 11.087 -0.042 -27.293 1.00 91.31 243 VAL A CA 1
ATOM 1975 C C . VAL A 1 243 ? 9.572 0.052 -27.308 1.00 91.31 243 VAL A C 1
ATOM 1977 O O . VAL A 1 243 ? 8.971 1.123 -27.229 1.00 91.31 243 VAL A O 1
ATOM 1980 N N . THR A 1 244 ? 8.950 -1.113 -27.379 1.00 91.12 244 THR A N 1
ATOM 1981 C CA . THR A 1 244 ? 7.512 -1.291 -27.206 1.00 91.12 244 THR A CA 1
ATOM 1982 C C . THR A 1 244 ? 7.242 -1.978 -25.875 1.00 91.12 244 THR A C 1
ATOM 1984 O O . THR A 1 244 ? 8.120 -2.614 -25.303 1.00 91.12 244 THR A O 1
ATOM 1987 N N . GLY A 1 245 ? 6.033 -1.855 -25.350 1.00 86.75 245 GLY A N 1
ATOM 1988 C CA . GLY A 1 245 ? 5.652 -2.478 -24.088 1.00 86.75 245 GLY A CA 1
ATOM 1989 C C . GLY A 1 245 ? 4.440 -1.777 -23.506 1.00 86.75 245 GLY A C 1
ATOM 1990 O O . GLY A 1 245 ? 4.193 -0.608 -23.802 1.00 86.75 245 GLY A O 1
ATOM 1991 N N . PHE A 1 246 ? 3.666 -2.498 -22.703 1.00 79.88 246 PHE A N 1
ATOM 1992 C CA . PHE A 1 246 ? 2.527 -1.921 -22.003 1.00 79.88 246 PHE A CA 1
ATOM 1993 C C . PHE A 1 246 ? 2.465 -2.486 -20.577 1.00 79.88 246 PHE A C 1
ATOM 1995 O O . PHE A 1 246 ? 2.360 -3.707 -20.431 1.00 79.88 246 PHE A O 1
ATOM 2002 N N . PRO A 1 247 ? 2.560 -1.649 -19.527 1.00 81.00 247 PRO A N 1
ATOM 2003 C CA . PRO A 1 247 ? 2.740 -0.189 -19.548 1.00 81.00 247 PRO A CA 1
ATOM 2004 C C . PRO A 1 247 ? 4.025 0.230 -20.267 1.00 81.00 247 PRO A C 1
ATOM 2006 O O . PRO A 1 247 ? 4.956 -0.578 -20.361 1.00 81.00 247 PRO A O 1
ATOM 2009 N N . PHE A 1 248 ? 4.072 1.460 -20.789 1.00 83.00 248 PHE A N 1
ATOM 2010 C CA . PHE A 1 248 ? 5.267 1.934 -21.489 1.00 83.00 248 PHE A CA 1
ATOM 2011 C C . PHE A 1 248 ? 6.476 1.869 -20.538 1.00 83.00 248 PHE A C 1
ATOM 2013 O O . PHE A 1 248 ? 6.383 2.343 -19.401 1.00 83.00 248 PHE A O 1
ATOM 2020 N N . PRO A 1 249 ? 7.585 1.231 -20.942 1.00 86.44 249 PRO A N 1
ATOM 2021 C CA . PRO A 1 249 ? 8.691 0.972 -20.039 1.00 86.44 249 PRO A CA 1
ATOM 2022 C C . PRO A 1 249 ? 9.441 2.244 -19.662 1.00 86.44 249 PRO A C 1
ATOM 2024 O O . PRO A 1 249 ? 9.641 3.156 -20.461 1.00 86.44 249 PRO A O 1
ATOM 2027 N N . LYS A 1 250 ? 9.931 2.271 -18.426 1.00 86.88 250 LYS A N 1
ATOM 2028 C CA . LYS A 1 250 ? 10.887 3.277 -17.984 1.00 86.88 250 LYS A CA 1
ATOM 2029 C C . LYS A 1 250 ? 12.257 2.964 -18.584 1.00 86.88 250 LYS A C 1
ATOM 2031 O O . LYS A 1 250 ? 12.742 1.843 -18.433 1.00 86.88 250 LYS A O 1
ATOM 2036 N N . ILE A 1 251 ? 12.882 3.970 -19.190 1.00 89.12 251 ILE A N 1
ATOM 2037 C CA . ILE A 1 251 ? 14.199 3.861 -19.824 1.00 89.12 251 ILE A CA 1
ATOM 2038 C C . ILE A 1 251 ? 15.306 4.290 -18.857 1.00 89.12 251 ILE A C 1
ATOM 2040 O O . ILE A 1 251 ? 15.170 5.260 -18.106 1.00 89.12 251 ILE A O 1
ATOM 2044 N N . MET A 1 252 ? 16.410 3.550 -18.862 1.00 89.50 252 MET A N 1
ATOM 2045 C CA . MET A 1 252 ? 17.646 3.863 -18.152 1.00 89.50 252 MET A CA 1
ATOM 2046 C C . MET A 1 252 ? 18.833 3.553 -19.060 1.00 89.50 252 MET A C 1
ATOM 2048 O O . MET A 1 252 ? 18.864 2.499 -19.689 1.00 89.50 252 MET A O 1
ATOM 2052 N N . TRP A 1 253 ? 19.827 4.437 -19.087 1.00 90.69 253 TRP A N 1
ATOM 2053 C CA . TRP A 1 253 ? 21.051 4.223 -19.858 1.00 90.69 253 TRP A CA 1
ATOM 2054 C C . TRP A 1 253 ? 22.217 3.847 -18.951 1.00 90.69 253 TRP A C 1
ATOM 2056 O O . TRP A 1 253 ? 22.388 4.422 -17.879 1.00 90.69 253 TRP A O 1
ATOM 2066 N N . ILE A 1 254 ? 23.036 2.902 -19.399 1.00 92.12 254 ILE A N 1
ATOM 2067 C CA . ILE A 1 254 ? 24.290 2.501 -18.766 1.00 92.12 254 ILE A CA 1
ATOM 2068 C C . ILE A 1 254 ? 25.417 2.908 -19.711 1.00 92.12 254 ILE A C 1
ATOM 2070 O O . ILE A 1 254 ? 25.483 2.450 -20.852 1.00 92.12 254 ILE A O 1
ATOM 2074 N N . LEU A 1 255 ? 26.274 3.805 -19.236 1.00 91.50 255 LEU A N 1
ATOM 2075 C CA . LEU A 1 255 ? 27.436 4.310 -19.962 1.00 91.50 255 LEU A CA 1
ATOM 2076 C C . LEU A 1 255 ? 28.575 3.268 -20.000 1.00 91.50 255 LEU A C 1
ATOM 2078 O O . LEU A 1 255 ? 28.607 2.382 -19.142 1.00 91.50 255 LEU A O 1
ATOM 2082 N N . PRO A 1 256 ? 29.580 3.416 -20.890 1.00 92.25 256 PRO A N 1
ATOM 2083 C CA . PRO A 1 256 ? 30.731 2.504 -20.965 1.00 92.25 256 PRO A CA 1
ATOM 2084 C C . PRO A 1 256 ? 31.531 2.368 -19.661 1.00 92.25 256 PRO A C 1
ATOM 2086 O O . PRO A 1 256 ? 32.161 1.345 -19.410 1.00 92.25 256 PRO A O 1
ATOM 2089 N N . ASN A 1 257 ? 31.497 3.391 -18.803 1.00 90.00 257 ASN A N 1
ATOM 2090 C CA . ASN A 1 257 ? 32.129 3.379 -17.481 1.00 90.00 257 ASN A CA 1
ATOM 2091 C C . ASN A 1 257 ? 31.255 2.733 -16.382 1.00 90.00 257 ASN A C 1
ATOM 2093 O O . ASN A 1 257 ? 31.637 2.753 -15.213 1.00 90.00 257 ASN A O 1
ATOM 2097 N N . GLY A 1 258 ? 30.078 2.204 -16.730 1.00 88.50 258 GLY A N 1
ATOM 2098 C CA . GLY A 1 258 ? 29.112 1.602 -15.810 1.00 88.50 258 GLY A CA 1
ATOM 2099 C C . GLY A 1 258 ? 28.178 2.596 -15.111 1.00 88.50 258 GLY A C 1
ATOM 2100 O O . GLY A 1 258 ? 27.323 2.176 -14.329 1.00 88.50 258 GLY A O 1
ATOM 2101 N N . LEU A 1 259 ? 28.304 3.902 -15.373 1.00 88.25 259 LEU A N 1
ATOM 2102 C CA . LEU A 1 259 ? 27.433 4.910 -14.773 1.00 88.25 259 LEU A CA 1
ATOM 2103 C C . LEU A 1 259 ? 26.004 4.778 -15.317 1.00 88.25 259 LEU A C 1
ATOM 2105 O O . LEU A 1 259 ? 25.782 4.783 -16.527 1.00 88.25 259 LEU A O 1
ATOM 2109 N N . GLN A 1 260 ? 25.037 4.702 -14.403 1.00 87.00 260 GLN A N 1
ATOM 2110 C CA . GLN A 1 260 ? 23.617 4.625 -14.729 1.00 87.00 260 GLN A CA 1
ATOM 2111 C C . GLN A 1 260 ? 23.004 6.026 -14.775 1.00 87.00 260 GLN A C 1
ATOM 2113 O O . GLN A 1 260 ? 22.902 6.710 -13.752 1.00 87.00 260 GLN A O 1
ATOM 2118 N N . ILE A 1 261 ? 22.564 6.441 -15.958 1.00 81.12 261 ILE A N 1
ATOM 2119 C CA . ILE A 1 261 ? 21.813 7.676 -16.156 1.00 81.12 261 ILE A CA 1
ATOM 2120 C C . ILE A 1 261 ? 20.328 7.358 -16.002 1.00 81.12 261 ILE A C 1
ATOM 2122 O O . ILE A 1 261 ? 19.743 6.574 -16.750 1.00 81.12 261 ILE A O 1
ATOM 2126 N N . SER A 1 262 ? 19.709 8.001 -15.016 1.00 65.44 262 SER A N 1
ATOM 2127 C CA . SER A 1 262 ? 18.260 8.028 -14.840 1.00 65.44 262 SER A CA 1
ATOM 2128 C C . SER A 1 262 ? 17.797 9.477 -14.700 1.00 65.44 262 SER A C 1
ATOM 2130 O O . SER A 1 262 ? 18.597 10.342 -14.346 1.00 65.44 262 SER A O 1
ATOM 2132 N N . ASN A 1 263 ? 16.505 9.725 -14.932 1.00 55.44 263 ASN A N 1
ATOM 2133 C CA . ASN A 1 263 ? 15.818 11.031 -14.979 1.00 55.44 263 ASN A CA 1
ATOM 2134 C C . ASN A 1 263 ? 16.052 12.005 -13.782 1.00 55.44 263 ASN A C 1
ATOM 2136 O O . ASN A 1 263 ? 15.415 13.046 -13.694 1.00 55.44 263 ASN A O 1
ATOM 2140 N N . ARG A 1 264 ? 16.904 11.683 -12.798 1.00 54.19 264 ARG A N 1
ATOM 2141 C CA . ARG A 1 264 ? 17.210 12.529 -11.628 1.00 54.19 264 ARG A CA 1
ATOM 2142 C C . ARG A 1 264 ? 18.689 12.897 -11.456 1.00 54.19 264 ARG A C 1
ATOM 2144 O O . ARG A 1 264 ? 19.004 13.602 -10.502 1.00 54.19 264 ARG A O 1
ATOM 2151 N N . SER A 1 265 ? 19.580 12.476 -12.352 1.00 50.34 265 SER A N 1
ATOM 2152 C CA . SER A 1 265 ? 21.028 12.620 -12.151 1.00 50.34 265 SER A CA 1
ATOM 2153 C C . SER A 1 265 ? 21.698 13.370 -13.306 1.00 50.34 265 SER A C 1
ATOM 2155 O O . SER A 1 265 ? 22.230 12.707 -14.177 1.00 50.34 265 SER A O 1
ATOM 2157 N N . PHE A 1 266 ? 21.673 14.714 -13.267 1.00 44.81 266 PHE A N 1
ATOM 2158 C CA . PHE A 1 266 ? 22.541 15.692 -13.974 1.00 44.81 266 PHE A CA 1
ATOM 2159 C C . PHE A 1 266 ? 22.799 15.543 -15.509 1.00 44.81 266 PHE A C 1
ATOM 2161 O O . PHE A 1 266 ? 22.882 14.447 -16.044 1.00 44.81 266 PHE A O 1
ATOM 2168 N N . PRO A 1 267 ? 22.961 16.652 -16.262 1.00 46.78 267 PRO A N 1
ATOM 2169 C CA . PRO A 1 267 ? 23.152 16.608 -17.720 1.00 46.78 267 PRO A CA 1
ATOM 2170 C C . PRO A 1 267 ? 24.566 16.125 -18.121 1.00 46.78 267 PRO A C 1
ATOM 2172 O O . PRO A 1 267 ? 25.504 16.344 -17.351 1.00 46.78 267 PRO A O 1
ATOM 2175 N N . PRO A 1 268 ? 24.755 15.492 -19.303 1.00 45.50 268 PRO A N 1
ATOM 2176 C CA . PRO A 1 268 ? 24.045 15.736 -20.559 1.00 45.50 268 PRO A CA 1
ATOM 2177 C C . PRO A 1 268 ? 22.725 14.962 -20.668 1.00 45.50 268 PRO A C 1
ATOM 2179 O O . PRO A 1 268 ? 22.541 13.886 -20.110 1.00 45.50 268 PRO A O 1
ATOM 2182 N N . PHE A 1 269 ? 21.764 15.633 -21.285 1.00 62.19 269 PHE A N 1
ATOM 2183 C CA . PHE A 1 269 ? 20.361 15.650 -20.901 1.00 62.19 269 PHE A CA 1
ATOM 2184 C C . PHE A 1 269 ? 19.617 14.379 -21.335 1.00 62.19 269 PHE A C 1
ATOM 2186 O O . PHE A 1 269 ? 19.454 14.114 -22.521 1.00 62.19 269 PHE A O 1
ATOM 2193 N N . TYR A 1 270 ? 19.147 13.611 -20.349 1.00 55.41 270 TYR A N 1
ATOM 2194 C CA . TYR A 1 270 ? 18.107 12.602 -20.535 1.00 55.41 270 TYR A CA 1
ATOM 2195 C C . TYR A 1 270 ? 16.802 13.323 -20.885 1.00 55.41 270 TYR A C 1
ATOM 2197 O O . TYR A 1 270 ? 16.287 14.104 -20.078 1.00 55.41 270 TYR A O 1
ATOM 2205 N N . ASN A 1 271 ? 16.283 13.086 -22.084 1.00 59.38 271 ASN A N 1
ATOM 2206 C CA . ASN A 1 271 ? 15.003 13.642 -22.501 1.00 59.38 271 ASN A CA 1
ATOM 2207 C C . ASN A 1 271 ? 13.847 12.881 -21.827 1.00 59.38 271 ASN A C 1
ATOM 2209 O O . ASN A 1 271 ? 13.979 11.726 -21.420 1.00 59.38 271 ASN A O 1
ATOM 2213 N N . ILE A 1 272 ? 12.684 13.531 -21.690 1.00 60.72 272 ILE A N 1
ATOM 2214 C CA . ILE A 1 272 ? 11.493 12.932 -21.049 1.00 60.72 272 ILE A CA 1
ATOM 2215 C C . ILE A 1 272 ? 11.036 11.657 -21.785 1.00 60.72 272 ILE A C 1
ATOM 2217 O O . ILE A 1 272 ? 10.451 10.771 -21.164 1.00 60.72 272 ILE A O 1
ATOM 2221 N N . ASP A 1 273 ? 11.343 11.552 -23.078 1.00 68.88 273 ASP A N 1
ATOM 2222 C CA . ASP A 1 273 ? 11.067 10.401 -23.943 1.00 68.88 273 ASP A CA 1
ATOM 2223 C C . ASP A 1 273 ? 12.024 9.206 -23.729 1.00 68.88 273 ASP A C 1
ATOM 2225 O O . ASP A 1 273 ? 11.771 8.127 -24.258 1.00 68.88 273 ASP A O 1
ATOM 2229 N N . GLY A 1 274 ? 13.096 9.362 -22.941 1.00 76.75 274 GLY A N 1
ATOM 2230 C CA . GLY A 1 274 ? 14.104 8.324 -22.709 1.00 76.75 274 GLY A CA 1
ATOM 2231 C C . GLY A 1 274 ? 15.348 8.395 -23.596 1.00 76.75 274 GLY A C 1
ATOM 2232 O O . GLY A 1 274 ? 16.234 7.547 -23.456 1.00 76.75 274 GLY A O 1
ATOM 2233 N N . THR A 1 275 ? 15.448 9.393 -24.475 1.00 85.62 275 THR A N 1
ATOM 2234 C CA . THR A 1 275 ? 16.598 9.589 -25.368 1.00 85.62 275 THR A CA 1
ATOM 2235 C C . THR A 1 275 ? 17.817 10.116 -24.599 1.00 85.62 275 THR A C 1
ATOM 2237 O O . THR A 1 275 ? 17.693 11.021 -23.766 1.00 85.62 275 THR A O 1
ATOM 2240 N N . LEU A 1 276 ? 19.003 9.564 -24.883 1.00 88.00 276 LEU A N 1
ATOM 2241 C CA . LEU A 1 276 ? 20.281 10.058 -24.363 1.00 88.00 276 LEU A CA 1
ATOM 2242 C C . LEU A 1 276 ? 20.935 10.989 -25.393 1.00 88.00 276 LEU A C 1
ATOM 2244 O O . LEU A 1 276 ? 21.427 10.529 -26.420 1.00 88.00 276 LEU A O 1
ATOM 2248 N N . THR A 1 277 ? 20.973 12.289 -25.096 1.00 87.50 277 THR A N 1
ATOM 2249 C CA . THR A 1 277 ? 21.576 13.300 -25.977 1.00 87.50 277 THR A CA 1
ATOM 2250 C C . THR A 1 277 ? 23.017 13.609 -25.570 1.00 87.50 277 THR A C 1
ATOM 2252 O O . THR A 1 277 ? 23.286 14.097 -24.470 1.00 87.50 277 THR A O 1
ATOM 2255 N N . ILE A 1 278 ? 23.955 13.401 -26.493 1.00 87.12 278 ILE A N 1
ATOM 2256 C CA . ILE A 1 278 ? 25.340 13.875 -26.421 1.00 87.12 278 ILE A CA 1
ATOM 2257 C C . ILE A 1 278 ? 25.411 15.187 -27.203 1.00 87.12 278 ILE A C 1
ATOM 2259 O O . ILE A 1 278 ? 25.304 15.185 -28.420 1.00 87.12 278 ILE A O 1
ATOM 2263 N N . GLN A 1 279 ? 25.598 16.325 -26.531 1.00 84.88 279 GLN A N 1
ATOM 2264 C CA . GLN A 1 279 ? 25.600 17.638 -27.204 1.00 84.88 279 GLN A CA 1
ATOM 2265 C C . GLN A 1 279 ? 26.811 17.865 -28.116 1.00 84.88 279 GLN A C 1
ATOM 2267 O O . GLN A 1 279 ? 26.694 18.525 -29.145 1.00 84.88 279 GLN A O 1
ATOM 2272 N N . LEU A 1 280 ? 27.975 17.355 -27.712 1.00 88.88 280 LEU A N 1
ATOM 2273 C CA . LEU A 1 280 ? 29.223 17.491 -28.452 1.00 88.88 280 LEU A CA 1
ATOM 2274 C C . LEU A 1 280 ? 30.005 16.183 -28.341 1.00 88.88 280 LEU A C 1
ATOM 2276 O O . LEU A 1 280 ? 30.529 15.857 -27.276 1.00 88.88 280 LEU A O 1
ATOM 2280 N N . VAL A 1 281 ? 30.059 15.415 -29.425 1.00 88.69 281 VAL A N 1
ATOM 2281 C CA . VAL A 1 281 ? 30.769 14.132 -29.458 1.00 88.69 281 VAL A CA 1
ATOM 2282 C C . VAL A 1 281 ? 32.283 14.346 -29.305 1.00 88.69 281 VAL A C 1
ATOM 2284 O O . VAL A 1 281 ? 32.886 15.157 -30.012 1.00 88.69 281 VAL A O 1
ATOM 2287 N N . HIS A 1 282 ? 32.899 13.588 -28.391 1.00 90.81 282 HIS A N 1
ATOM 2288 C CA . HIS A 1 282 ? 34.341 13.555 -28.125 1.00 90.81 282 HIS A CA 1
ATOM 2289 C C . HIS A 1 282 ? 34.838 12.106 -28.151 1.00 90.81 282 HIS A C 1
ATOM 2291 O O . HIS A 1 282 ? 34.123 11.219 -27.696 1.00 90.81 282 HIS A O 1
ATOM 2297 N N . SER A 1 283 ? 36.068 11.856 -28.611 1.00 87.75 283 SER A N 1
ATOM 2298 C CA . SER A 1 283 ? 36.622 10.497 -28.781 1.00 87.75 283 SER A CA 1
ATOM 2299 C C . SER A 1 283 ? 36.568 9.635 -27.512 1.00 87.75 283 SER A C 1
ATOM 2301 O O . SER A 1 283 ? 36.400 8.422 -27.589 1.00 87.75 283 SER A O 1
ATOM 2303 N N . SER A 1 284 ? 36.634 10.256 -26.331 1.00 88.88 284 SER A N 1
ATOM 2304 C CA . SER A 1 284 ? 36.502 9.573 -25.035 1.00 88.88 284 SER A CA 1
ATOM 2305 C C . SER A 1 284 ? 35.104 9.019 -24.739 1.00 88.88 284 SER A C 1
ATOM 2307 O O . SER A 1 284 ? 34.942 8.317 -23.747 1.00 88.88 284 SER A O 1
ATOM 2309 N N . PHE A 1 285 ? 34.088 9.380 -25.525 1.00 88.75 285 PHE A N 1
ATOM 2310 C CA . PHE A 1 285 ? 32.730 8.847 -25.400 1.00 88.75 285 PHE A CA 1
ATOM 2311 C C . PHE A 1 285 ? 32.539 7.559 -26.211 1.00 88.75 285 PHE A C 1
ATOM 2313 O O . PHE A 1 285 ? 31.503 6.923 -26.093 1.00 88.75 285 PHE A O 1
ATOM 2320 N N . GLY A 1 286 ? 33.519 7.133 -27.013 1.00 91.75 286 GLY A N 1
ATOM 2321 C CA . GLY A 1 286 ? 33.435 5.856 -27.718 1.00 91.75 286 GLY A CA 1
ATOM 2322 C C . GLY A 1 286 ? 33.340 4.678 -26.744 1.00 91.75 286 GLY A C 1
ATOM 2323 O O . GLY A 1 286 ? 33.992 4.666 -25.697 1.00 91.75 286 GLY A O 1
ATOM 2324 N N . GLY A 1 287 ? 32.533 3.675 -27.086 1.00 94.38 287 GLY A N 1
ATOM 2325 C CA . GLY A 1 287 ? 32.387 2.475 -26.267 1.00 94.38 287 GLY A CA 1
ATOM 2326 C C . GLY A 1 287 ? 31.004 1.843 -26.325 1.00 94.38 287 GLY A C 1
ATOM 2327 O O . GLY A 1 287 ? 30.148 2.223 -27.122 1.00 94.38 287 GLY A O 1
ATOM 2328 N N . LEU A 1 288 ? 30.801 0.854 -25.455 1.00 96.00 288 LEU A N 1
ATOM 2329 C CA . LEU A 1 288 ? 29.562 0.092 -25.376 1.00 96.00 288 LEU A CA 1
ATOM 2330 C C . LEU A 1 288 ? 28.610 0.703 -24.344 1.00 96.00 288 LEU A C 1
ATOM 2332 O O . LEU A 1 288 ? 28.904 0.738 -23.151 1.00 96.00 288 LEU A O 1
ATOM 2336 N N . TYR A 1 289 ? 27.457 1.145 -24.821 1.00 94.56 289 TYR A N 1
ATOM 2337 C CA . TYR A 1 289 ? 26.343 1.647 -24.034 1.00 94.56 289 TYR A CA 1
ATOM 2338 C C . TYR A 1 289 ? 25.265 0.567 -23.941 1.00 94.56 289 TYR A C 1
ATOM 2340 O O . TYR A 1 289 ? 25.134 -0.266 -24.840 1.00 94.56 289 TYR A O 1
ATOM 2348 N N . ALA A 1 290 ? 24.456 0.603 -22.885 1.00 94.56 290 ALA A N 1
ATOM 2349 C CA . ALA A 1 290 ? 23.259 -0.225 -22.791 1.00 94.56 290 ALA A CA 1
ATOM 2350 C C . ALA A 1 290 ? 22.025 0.626 -22.487 1.00 94.56 290 ALA A C 1
ATOM 2352 O O . ALA A 1 290 ? 22.049 1.452 -21.575 1.00 94.56 290 ALA A O 1
ATOM 2353 N N . CYS A 1 291 ? 20.939 0.392 -23.218 1.00 92.88 291 CYS A N 1
ATOM 2354 C CA . CYS A 1 291 ? 19.613 0.861 -22.847 1.00 92.88 291 CYS A CA 1
ATOM 2355 C C . CYS A 1 291 ? 18.878 -0.263 -22.117 1.00 92.88 291 CYS A C 1
ATOM 2357 O O . CYS A 1 291 ? 18.691 -1.344 -22.669 1.00 92.88 291 CYS A O 1
ATOM 2359 N N . MET A 1 292 ? 18.436 0.004 -20.893 1.00 93.12 292 MET A N 1
ATOM 2360 C CA . MET A 1 292 ? 17.595 -0.888 -20.107 1.00 93.12 292 MET A CA 1
ATOM 2361 C C . MET A 1 292 ? 16.177 -0.321 -20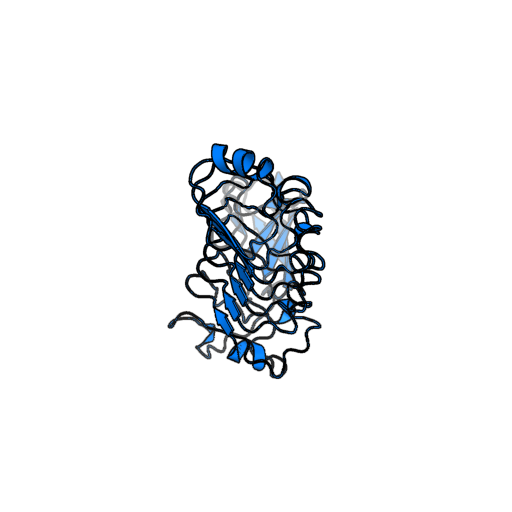.044 1.00 93.12 292 MET A C 1
ATOM 2363 O O . MET A 1 292 ? 15.956 0.771 -19.516 1.00 93.12 292 MET A O 1
ATOM 2367 N N . ALA A 1 293 ? 15.221 -1.081 -20.569 1.00 92.25 293 ALA A N 1
ATOM 2368 C CA . ALA A 1 293 ? 13.805 -0.753 -20.556 1.00 92.25 293 ALA A CA 1
ATOM 2369 C C . ALA A 1 293 ? 13.073 -1.679 -19.580 1.00 92.25 293 ALA A C 1
ATOM 2371 O O . ALA A 1 293 ? 13.127 -2.899 -19.720 1.00 92.25 293 ALA A O 1
ATOM 2372 N N . THR A 1 294 ? 12.373 -1.110 -18.597 1.00 88.88 294 THR A N 1
ATOM 2373 C CA . THR A 1 294 ? 11.704 -1.885 -17.539 1.00 88.88 294 THR A CA 1
ATOM 2374 C C . THR A 1 294 ? 10.252 -1.459 -17.363 1.00 88.88 294 THR A C 1
ATOM 2376 O O . THR A 1 294 ? 9.963 -0.276 -17.182 1.00 88.88 294 THR A O 1
ATOM 2379 N N . ASN A 1 295 ? 9.339 -2.428 -17.339 1.00 85.00 295 ASN A N 1
ATOM 2380 C CA . ASN A 1 295 ? 7.972 -2.253 -16.846 1.00 85.00 295 ASN A CA 1
ATOM 2381 C C . ASN A 1 295 ? 7.621 -3.366 -15.835 1.00 85.00 295 ASN A C 1
ATOM 2383 O O . ASN A 1 295 ? 8.491 -4.111 -15.389 1.00 85.00 295 ASN A O 1
ATOM 2387 N N . ILE A 1 296 ? 6.354 -3.460 -15.425 1.00 75.38 296 ILE A N 1
ATOM 2388 C CA . ILE A 1 296 ? 5.905 -4.461 -14.439 1.00 75.38 296 ILE A CA 1
ATOM 2389 C C . ILE A 1 296 ? 5.920 -5.909 -14.957 1.00 75.38 296 ILE A C 1
ATOM 2391 O O . ILE A 1 296 ? 5.914 -6.838 -14.149 1.00 75.38 296 ILE A O 1
ATOM 2395 N N . GLU A 1 297 ? 5.942 -6.097 -16.278 1.00 83.69 297 GLU A N 1
ATOM 2396 C CA . GLU A 1 297 ? 5.936 -7.408 -16.934 1.00 83.69 297 GLU A CA 1
ATOM 2397 C C . GLU A 1 297 ? 7.348 -7.932 -17.210 1.00 83.69 297 GLU A C 1
ATOM 2399 O O . GLU A 1 297 ? 7.530 -9.126 -17.434 1.00 83.69 297 GLU A O 1
ATOM 2404 N N . GLY A 1 298 ? 8.365 -7.069 -17.171 1.00 88.25 298 GLY A N 1
ATOM 2405 C CA . GLY A 1 298 ? 9.745 -7.499 -17.326 1.00 88.25 298 GLY A CA 1
ATOM 2406 C C . GLY A 1 298 ? 10.721 -6.368 -17.607 1.00 88.25 298 GLY A C 1
ATOM 2407 O O . GLY A 1 298 ? 10.400 -5.179 -17.533 1.00 88.25 298 GLY A O 1
ATOM 2408 N N . THR A 1 299 ? 11.930 -6.780 -17.963 1.00 93.50 299 THR A N 1
ATOM 2409 C CA . THR A 1 299 ? 13.029 -5.904 -18.355 1.00 93.50 299 THR A CA 1
ATOM 2410 C C . THR A 1 299 ? 13.644 -6.443 -19.634 1.00 93.50 299 THR A C 1
ATOM 2412 O O . THR A 1 299 ? 13.834 -7.651 -19.746 1.00 93.50 299 THR A O 1
ATOM 2415 N N . GLU A 1 300 ? 13.992 -5.547 -20.549 1.00 95.31 300 GLU A N 1
ATOM 2416 C CA . GLU A 1 300 ? 14.718 -5.855 -21.779 1.00 95.31 300 GLU A CA 1
ATOM 2417 C C . GLU A 1 300 ? 15.923 -4.916 -21.908 1.00 95.31 300 GLU A C 1
ATOM 2419 O O . GLU A 1 300 ? 15.859 -3.756 -21.482 1.00 95.31 300 GLU A O 1
ATOM 2424 N N . ILE A 1 301 ? 17.036 -5.416 -22.453 1.00 94.94 301 ILE A N 1
ATOM 2425 C CA . ILE A 1 301 ? 18.294 -4.662 -22.5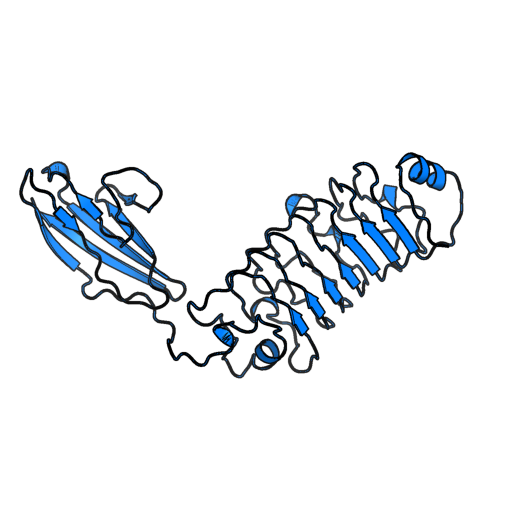65 1.00 94.94 301 ILE A CA 1
ATOM 2426 C C . ILE A 1 301 ? 18.801 -4.685 -24.008 1.00 94.94 301 ILE A C 1
ATOM 2428 O O . ILE A 1 301 ? 18.940 -5.749 -24.606 1.00 94.94 301 ILE A O 1
ATOM 2432 N N . GLY A 1 302 ? 19.122 -3.505 -24.538 1.00 94.69 302 GLY A N 1
ATOM 2433 C CA . GLY A 1 302 ? 19.735 -3.311 -25.853 1.00 94.69 302 GLY A CA 1
ATOM 2434 C C . GLY A 1 302 ? 21.122 -2.699 -25.729 1.00 94.69 302 GLY A C 1
ATOM 2435 O O . GLY A 1 302 ? 21.364 -1.889 -24.835 1.00 94.69 302 GLY A O 1
ATOM 2436 N N . LEU A 1 303 ? 22.030 -3.075 -26.622 1.00 95.31 303 LEU A N 1
ATOM 2437 C CA . LEU A 1 303 ? 23.425 -2.645 -26.624 1.00 95.31 303 LEU A CA 1
ATOM 2438 C C . LEU A 1 303 ? 23.718 -1.718 -27.807 1.00 95.31 303 LEU A C 1
ATOM 2440 O O . LEU A 1 303 ? 23.293 -1.972 -28.928 1.00 95.31 303 LEU A O 1
ATOM 2444 N N . TYR A 1 304 ? 24.486 -0.662 -27.565 1.00 94.69 304 TYR A N 1
ATOM 2445 C CA . TYR A 1 304 ? 24.813 0.359 -28.558 1.00 94.69 304 TYR A CA 1
ATOM 2446 C C . TYR A 1 304 ? 26.320 0.586 -28.539 1.00 94.69 304 TYR A C 1
ATOM 2448 O O . TYR A 1 304 ? 26.872 1.066 -27.552 1.00 94.69 304 TYR A O 1
ATOM 2456 N N . ASN A 1 305 ? 27.006 0.210 -29.611 1.00 95.75 305 ASN A N 1
ATOM 2457 C CA . ASN A 1 305 ? 28.434 0.437 -29.765 1.00 95.75 305 ASN A CA 1
ATOM 2458 C C . ASN A 1 305 ? 28.664 1.769 -30.488 1.00 95.75 305 ASN A C 1
ATOM 2460 O O . ASN A 1 305 ? 28.446 1.860 -31.697 1.00 95.75 305 ASN A O 1
ATOM 2464 N N . LEU A 1 306 ? 29.080 2.796 -29.746 1.00 94.56 306 LEU A N 1
ATOM 2465 C CA . LEU A 1 306 ? 29.385 4.116 -30.290 1.00 94.56 306 LEU A CA 1
ATOM 2466 C C . LEU A 1 306 ? 30.829 4.156 -30.796 1.00 94.56 306 LEU A C 1
ATOM 2468 O O . LEU A 1 306 ? 31.778 4.051 -30.014 1.00 94.56 306 LEU A O 1
ATOM 2472 N N . VAL A 1 307 ? 30.976 4.354 -32.102 1.00 94.25 307 VAL A N 1
ATOM 2473 C CA . VAL A 1 307 ? 32.248 4.522 -32.809 1.00 94.25 307 VAL A CA 1
ATOM 2474 C C . VAL A 1 307 ? 32.361 5.976 -33.262 1.00 94.25 307 VAL A C 1
ATOM 2476 O O . VAL A 1 307 ? 31.406 6.518 -33.813 1.00 94.25 307 VAL A O 1
ATOM 2479 N N . ILE A 1 308 ? 33.506 6.613 -33.013 1.00 88.19 308 ILE A N 1
ATOM 2480 C CA . ILE A 1 308 ? 33.768 8.040 -33.282 1.00 88.19 308 ILE A CA 1
ATOM 2481 C C . ILE A 1 308 ? 34.976 8.161 -34.201 1.00 88.19 308 ILE A C 1
ATOM 2483 O O . ILE A 1 308 ? 35.970 7.451 -33.922 1.00 88.19 308 ILE A O 1
#

pLDDT: mean 83.81, std 15.38, range [38.19, 98.81]

Mean predicted aligned error: 10.63 Å

InterPro domains:
  IPR001611 Leucine-rich repeat [PF13855] (95-153)
  IPR001611 Leucine-rich repeat [PS51450] (118-139)
  IPR001611 Leucine-rich repeat [PS51450] (142-163)
  IPR003591 Leucine-rich repeat, typical subtype [SM00369] (67-92)
  IPR003591 Leucine-rich repeat, typical subtype [SM00369] (94-115)
  IPR003591 Leucine-rich repeat, typical subtype [SM00369] (116-139)
  IPR003591 Leucine-rich repeat, typical subtype [SM00369] (140-163)
  IPR003598 Immunoglobulin subtype 2 [SM00408] (232-298)
  IPR007110 Immunoglobulin-like domain [PS50835] (220-302)
  IPR013783 Immunoglobulin-like fold [G3DSA:2.60.40.10] (230-305)
  IPR032675 Leucine-rich repeat domain superfamily [G3DSA:3.80.10.10] (1-227)
  IPR036179 Immunoglobulin-like domain superfamily [SSF48726] (219-307)
  IPR050541 Leucine-rich repeat and transmembrane domain-containing protein [PTHR24369] (22-296)

Nearest PDB structures (foldseek):
  8vsc-assembly1_I  TM=8.102E-01  e=6.187E-05  Homo sapiens
  5o0n-assembly1_A  TM=8.523E-01  e=2.445E-04  Mus musculus
  4bv4-assembly1_R  TM=7.144E-01  e=6.825E-05  Drosophila melanogaster
  5o0p-assembly2_B  TM=5.663E-01  e=6.499E-05  Mus musculus
  4j0m-assembly2_B  TM=6.913E-01  e=2.855E-02  Arabidopsis thaliana

Sequence (308 aa):
LHLHFTRIIKVYFAITLKIRFFHSLTMYSCSHFRLNRETLQNFAALENISIKRTYIAYIDSDAFHHIPNLRTLILEETNLSNTAIHHNAFHKLRITVLSLRSNRLVRIGHQTFSGLINLQHLDLSGNNIAVIEDSSFTALVNLQFLNLDNNSLNTITSLWFSGASLNNTNLKISLLANNLTCECRYRGIDLPEYAWFKRSLILPNKSCLLYNTKEECKPPKLEEFYQVIHGIALQPLDLHCPVTGFPFPKIMWILPNGLQISNRSFPPFYNIDGTLTIQLVHSSFGGLYACMATNIEGTEIGLYNLVI